Protein AF-A0A132EYJ1-F1 (afdb_monomer_lite)

Secondary structure (DSSP, 8-state):
-----PPPPPPEEEGGGHHHH-HHHHT-TTHHHHHTT-SEEEE-SPPTT-TTTEEEEEETTEEEEEEEEEEEE----SS--TTS-SS--TT--SEETTEEHHHHHHHHT---EEEE---SSHHHHHHHH-PPTT-GGGSHHHHHHHHHHHHTTS-EEEEEEEBTTSS-SHHHHHHHHHHHHHHT-SEEEEEEPPBPPTTS--SHHHHHHHHHBPPHHHHHHHHHH-HHHHTTEEEEEEEE-SSEEEEEEEETTS-EEEEEEEBHHHHHHHHTSSEEEEEEE-TTS-EESSS-TTSSEEE-GGGG--

Sequence (306 aa):
MSRARSLPTIPLVPVADANGVAPLVARSRAFGALAERFAWLALREPPAGDRARWHAHQLGARTIRFAQPLTFTPYAAAQPCSARCRFCSETLVDDTVSGPMLPALAGFGLSWLEWSRHHDRDDVNQSIMRFRPGQPVMRDAAFETAFAAARAHFPVKLVCIVQRGGIETPADVLRYLDRARALGASTVIFREFSVLPDTYRHNATRRYIDRARIAIDALLLACVADPGFSARCEPIALTGGYYFWNARWAHRDGFEVVFETSDYGAMREHELRDAVYKLVFHPNGNLCAGWQPTRDILWSDDDHRD

Organism: NCBI:txid1207504

Radius of gyration: 19.66 Å; chains: 1; bounding box: 54×52×50 Å

InterPro domains:
  IPR058240 Radical SAM superfamily [SSF102114] (100-218)

pLDDT: mean 84.52, std 15.35, range [33.28, 98.81]

Foldseek 3Di:
DDDPDPADDFDKDALVCCVPQFVVLVPFPLNVVVSVAAGIETEQFDDPPRPVQWDWDDQPPDTFTEGPPAAEAEEQDPDCFQLNPSGDPLDLDLDDPVHGVLVVVLVVPDAAEEDEFAALDLVLSCVNRVGPPPRPVSDPVSVLVVLVVNVVRYQYEYEHAAWPSHQAALVRVVVVVVSCVVSVHQEYEHEWDADEDPPPDDDPVVVCSVHITDDLSVRVVRLVPDPVNVVFWHWDHWYHYQFKIKTWTQGPSNHIYIYMYGHPVSVVVVVPDSYARYWYQYPQQFIASDDDRPPRTSDHPVVPVD

Structure (mmCIF, N/CA/C/O backbone):
data_AF-A0A132EYJ1-F1
#
_entry.id   AF-A0A132EYJ1-F1
#
loop_
_atom_site.group_PDB
_atom_site.id
_atom_site.type_symbol
_atom_site.label_atom_id
_atom_site.label_alt_id
_atom_site.label_comp_id
_atom_site.label_asym_id
_atom_site.label_entity_id
_atom_site.label_seq_id
_atom_site.pdbx_PDB_ins_code
_atom_site.Cartn_x
_atom_site.Cartn_y
_atom_site.Cartn_z
_atom_site.occupancy
_atom_site.B_iso_or_equiv
_atom_site.auth_seq_id
_atom_site.auth_comp_id
_atom_site.auth_asym_id
_atom_site.auth_atom_id
_atom_site.pdbx_PDB_model_num
ATOM 1 N N . MET A 1 1 ? -5.592 27.422 19.960 1.00 33.28 1 MET A N 1
ATOM 2 C CA . MET A 1 1 ? -4.192 27.091 19.610 1.00 33.28 1 MET A CA 1
ATOM 3 C C . MET A 1 1 ? -4.049 25.575 19.606 1.00 33.28 1 MET A C 1
ATOM 5 O O . MET A 1 1 ? -3.934 24.978 20.669 1.00 33.28 1 MET A O 1
ATOM 9 N N . SER A 1 2 ? -4.164 24.938 18.437 1.00 38.22 2 SER A N 1
ATOM 10 C CA . SER A 1 2 ? -3.960 23.489 18.317 1.00 38.22 2 SER A CA 1
ATOM 11 C C . SER A 1 2 ? -2.466 23.214 18.462 1.00 38.22 2 SER A C 1
ATOM 13 O O . SER A 1 2 ? -1.674 23.696 17.653 1.00 38.22 2 SER A O 1
ATOM 15 N N . ARG A 1 3 ? -2.050 22.516 19.526 1.00 41.19 3 ARG A N 1
ATOM 16 C CA . ARG A 1 3 ? -0.680 21.996 19.604 1.00 41.19 3 ARG A CA 1
ATOM 17 C C . ARG A 1 3 ? -0.523 21.040 18.427 1.00 41.19 3 ARG A C 1
ATOM 19 O O . ARG A 1 3 ? -1.202 20.016 18.409 1.00 41.19 3 ARG A O 1
ATOM 26 N N . ALA A 1 4 ? 0.345 21.368 17.472 1.00 43.94 4 ALA A N 1
ATOM 27 C CA . ALA A 1 4 ? 0.787 20.413 16.466 1.00 43.94 4 ALA A CA 1
ATOM 28 C C . ALA A 1 4 ? 1.330 19.190 17.217 1.00 43.94 4 ALA A C 1
ATOM 30 O O . ALA A 1 4 ? 2.398 19.248 17.826 1.00 43.94 4 ALA A O 1
ATOM 31 N N . ARG A 1 5 ? 0.535 18.116 17.292 1.00 55.09 5 ARG A N 1
ATOM 32 C CA . ARG A 1 5 ? 0.981 16.861 17.892 1.00 55.09 5 ARG A CA 1
ATOM 33 C C . ARG A 1 5 ? 2.084 16.342 16.979 1.00 55.09 5 ARG A C 1
ATOM 35 O O . ARG A 1 5 ? 1.820 16.047 15.818 1.00 55.09 5 ARG A O 1
ATOM 42 N N . SER A 1 6 ? 3.313 16.285 17.484 1.00 57.28 6 SER A N 1
ATOM 43 C CA . SER A 1 6 ? 4.418 15.665 16.760 1.00 57.28 6 SER A CA 1
ATOM 44 C C . SER A 1 6 ? 4.040 14.217 16.465 1.00 57.28 6 SER A C 1
ATOM 46 O O . SER A 1 6 ? 3.662 13.486 17.385 1.00 57.28 6 SER A O 1
ATOM 48 N N . LEU A 1 7 ? 4.112 13.816 15.197 1.00 60.56 7 LEU A N 1
ATOM 49 C CA . LEU A 1 7 ? 3.886 12.428 14.814 1.00 60.56 7 LEU A CA 1
ATOM 50 C C . LEU A 1 7 ? 4.868 11.530 15.584 1.00 60.56 7 LEU A C 1
ATOM 52 O O . LEU A 1 7 ? 6.035 11.903 15.728 1.00 60.56 7 LEU A O 1
ATOM 56 N N . PRO A 1 8 ? 4.423 10.373 16.097 1.00 66.62 8 PRO A N 1
ATOM 57 C CA . PRO A 1 8 ? 5.316 9.458 16.786 1.00 66.62 8 PRO A CA 1
ATOM 58 C C . PRO A 1 8 ? 6.427 9.001 15.837 1.00 66.62 8 PRO A C 1
ATOM 60 O O . PRO A 1 8 ? 6.158 8.506 14.739 1.00 66.62 8 PRO A O 1
ATOM 63 N N . THR A 1 9 ? 7.678 9.154 16.267 1.00 78.81 9 THR A N 1
ATOM 64 C CA . THR A 1 9 ? 8.839 8.688 15.507 1.00 78.81 9 THR A CA 1
ATOM 65 C C . THR A 1 9 ? 8.842 7.164 15.474 1.00 78.81 9 THR A C 1
ATOM 67 O O . THR A 1 9 ? 8.767 6.511 16.515 1.00 78.81 9 THR A O 1
ATOM 70 N N . ILE A 1 10 ? 8.929 6.587 14.276 1.00 86.50 10 ILE A N 1
ATOM 71 C CA . ILE A 1 10 ? 9.082 5.142 14.100 1.00 86.50 10 ILE A CA 1
ATOM 72 C C . ILE A 1 10 ? 10.553 4.794 14.386 1.00 86.50 10 ILE A C 1
ATOM 74 O O . ILE A 1 10 ? 11.420 5.327 13.691 1.00 86.50 10 ILE A O 1
ATOM 78 N N . PRO A 1 11 ? 10.862 3.934 15.376 1.00 87.81 11 PRO A N 1
ATOM 79 C CA . PRO A 1 11 ? 12.235 3.552 15.680 1.00 87.81 11 PRO A CA 1
ATOM 80 C C . PRO A 1 11 ? 12.905 2.874 14.491 1.00 87.81 11 PRO A C 1
ATOM 82 O O . PRO A 1 11 ? 12.290 2.034 13.829 1.00 87.81 11 PRO A O 1
ATOM 85 N N . LEU A 1 12 ? 14.171 3.222 14.270 1.00 90.75 12 LEU A N 1
ATOM 86 C CA . LEU A 1 12 ? 15.057 2.549 13.331 1.00 90.75 12 LEU A CA 1
ATOM 87 C C . LEU A 1 12 ? 16.029 1.668 14.113 1.00 90.75 12 LEU A C 1
ATOM 89 O O . LEU A 1 12 ? 16.601 2.106 15.109 1.00 90.75 12 LEU A O 1
ATOM 93 N N . VAL A 1 13 ? 16.222 0.445 13.642 1.00 91.94 13 VAL A N 1
ATOM 94 C CA . VAL A 1 13 ? 17.224 -0.495 14.151 1.00 91.94 13 VAL A CA 1
ATOM 95 C C . VAL A 1 13 ? 18.091 -0.989 12.992 1.00 91.94 13 VAL A C 1
ATOM 97 O O . VAL A 1 13 ? 17.629 -0.963 11.845 1.00 91.94 13 VAL A O 1
ATOM 100 N N . PRO A 1 14 ? 19.337 -1.419 13.240 1.00 93.06 14 PRO A N 1
ATOM 101 C CA . PRO A 1 14 ? 20.151 -2.061 12.214 1.00 93.06 14 PRO A CA 1
ATOM 102 C C . PRO A 1 14 ? 19.434 -3.270 11.602 1.00 93.06 14 PRO A C 1
ATOM 104 O O . PRO A 1 14 ? 18.821 -4.064 12.316 1.00 93.06 14 PRO A O 1
ATOM 107 N N . VAL A 1 15 ? 19.534 -3.459 10.282 1.00 91.56 15 VAL A N 1
ATOM 108 C CA . VAL A 1 15 ? 18.920 -4.631 9.618 1.00 91.56 15 VAL A CA 1
ATOM 109 C C . VAL A 1 15 ? 19.506 -5.957 10.123 1.00 91.56 15 VAL A C 1
ATOM 111 O O . VAL A 1 15 ? 18.798 -6.963 10.149 1.00 91.56 15 VAL A O 1
ATOM 114 N N . ALA A 1 16 ? 20.751 -5.958 10.609 1.00 89.31 16 ALA A N 1
ATOM 115 C CA . ALA A 1 16 ? 21.372 -7.120 11.247 1.00 89.31 16 ALA A CA 1
ATOM 116 C C . ALA A 1 16 ? 20.562 -7.662 12.445 1.00 89.31 16 ALA A C 1
ATOM 118 O O . ALA A 1 16 ? 20.575 -8.866 12.702 1.00 89.31 16 ALA A O 1
ATOM 119 N N . ASP A 1 17 ? 19.793 -6.803 13.119 1.00 90.31 17 ASP A N 1
ATOM 120 C CA . ASP A 1 17 ? 19.000 -7.170 14.294 1.00 90.31 17 ASP A CA 1
ATOM 121 C C . ASP A 1 17 ? 17.596 -7.688 13.931 1.00 90.31 17 ASP A C 1
ATOM 123 O O . ASP A 1 17 ? 16.836 -8.098 14.813 1.00 90.31 17 ASP A O 1
ATOM 127 N N . ALA A 1 18 ? 17.232 -7.713 12.639 1.00 88.44 18 ALA A N 1
ATOM 128 C CA . ALA A 1 18 ? 15.874 -8.009 12.170 1.00 88.44 18 ALA A CA 1
ATOM 129 C C . ALA A 1 18 ? 15.311 -9.340 12.694 1.00 88.44 18 ALA A C 1
ATOM 131 O O . ALA A 1 18 ? 14.116 -9.424 12.981 1.00 88.44 18 ALA A O 1
ATOM 132 N N . ASN A 1 19 ? 16.155 -10.359 12.886 1.00 85.50 19 ASN A N 1
ATOM 133 C CA . ASN A 1 19 ? 15.744 -11.664 13.416 1.00 85.50 19 ASN A CA 1
ATOM 134 C C . ASN A 1 19 ? 15.051 -11.567 14.786 1.00 85.50 19 ASN A C 1
ATOM 136 O O . ASN A 1 19 ? 14.106 -12.311 15.043 1.00 85.50 19 ASN A O 1
ATOM 140 N N . GLY A 1 20 ? 15.509 -10.663 15.658 1.00 83.75 20 GLY A N 1
ATOM 141 C CA . GLY A 1 20 ? 14.987 -10.528 17.021 1.00 83.75 20 GLY A CA 1
ATOM 142 C C . GLY A 1 20 ? 13.748 -9.639 17.136 1.00 83.75 20 GLY A C 1
ATOM 143 O O . GLY A 1 20 ? 13.012 -9.744 18.114 1.00 83.75 20 GLY A O 1
ATOM 144 N N . VAL A 1 21 ? 13.510 -8.764 16.154 1.00 84.94 21 VAL A N 1
ATOM 145 C CA . VAL A 1 21 ? 12.542 -7.655 16.280 1.00 84.94 21 VAL A CA 1
ATOM 146 C C . VAL A 1 21 ? 11.525 -7.567 15.142 1.00 84.94 21 VAL A C 1
ATOM 148 O O . VAL A 1 21 ? 10.494 -6.920 15.300 1.00 84.94 21 VAL A O 1
ATOM 151 N N . ALA A 1 22 ? 11.778 -8.217 14.004 1.00 87.06 22 ALA A N 1
ATOM 152 C CA . ALA A 1 22 ? 10.875 -8.261 12.856 1.00 87.06 22 ALA A CA 1
ATOM 153 C C . ALA A 1 22 ? 10.985 -9.613 12.121 1.00 87.06 22 ALA A C 1
ATOM 155 O O . ALA A 1 22 ? 11.481 -9.682 10.991 1.00 87.06 22 ALA A O 1
ATOM 156 N N . PRO A 1 23 ? 10.493 -10.710 12.726 1.00 85.44 23 PRO A N 1
ATOM 157 C CA . PRO A 1 23 ? 10.695 -12.067 12.214 1.00 85.44 23 PRO A CA 1
ATOM 158 C C . PRO A 1 23 ? 10.120 -12.289 10.808 1.00 85.44 23 PRO A C 1
ATOM 160 O O . PRO A 1 23 ? 10.633 -13.119 10.064 1.00 85.44 23 PRO A O 1
ATOM 163 N N . LEU A 1 24 ? 9.082 -11.547 10.408 1.00 89.56 24 LEU A N 1
ATOM 164 C CA . LEU A 1 24 ? 8.540 -11.629 9.047 1.00 89.56 24 LEU A CA 1
ATOM 165 C C . LEU A 1 24 ? 9.514 -11.086 7.993 1.00 89.56 24 LEU A C 1
ATOM 167 O O . LEU A 1 24 ? 9.612 -11.669 6.918 1.00 89.56 24 LEU A O 1
ATOM 171 N N . VAL A 1 25 ? 10.253 -10.016 8.309 1.00 90.56 25 VAL A N 1
ATOM 172 C CA . VAL A 1 25 ? 11.294 -9.460 7.425 1.00 90.56 25 VAL A CA 1
ATOM 173 C C . VAL A 1 25 ? 12.406 -10.491 7.247 1.00 90.56 25 VAL A C 1
ATOM 175 O O . VAL A 1 25 ? 12.788 -10.809 6.128 1.00 90.56 25 VAL A O 1
ATOM 178 N N . ALA A 1 26 ? 12.874 -11.063 8.357 1.00 87.12 26 ALA A N 1
ATOM 179 C CA . ALA A 1 26 ? 13.949 -12.050 8.386 1.00 87.12 26 ALA A CA 1
ATOM 180 C C . ALA A 1 26 ? 13.641 -13.348 7.618 1.00 87.12 26 ALA A C 1
ATOM 182 O O . ALA A 1 26 ? 14.546 -14.005 7.110 1.00 87.12 26 ALA A O 1
ATOM 183 N N . ARG A 1 27 ? 12.362 -13.736 7.533 1.00 89.56 27 ARG A N 1
ATOM 184 C CA . ARG A 1 27 ? 11.913 -14.936 6.804 1.00 89.56 27 ARG A CA 1
ATOM 185 C C . ARG A 1 27 ? 11.745 -14.712 5.299 1.00 89.56 27 ARG A C 1
ATOM 187 O O . ARG A 1 27 ? 11.492 -15.680 4.581 1.00 89.56 27 ARG A O 1
ATOM 194 N N . SER A 1 28 ? 11.853 -13.471 4.819 1.00 89.31 28 SER A N 1
ATOM 195 C CA . SER A 1 28 ? 11.807 -13.165 3.387 1.00 89.31 28 SER A CA 1
ATOM 196 C C . SER A 1 28 ? 12.922 -13.903 2.651 1.00 89.31 28 SER A C 1
ATOM 198 O O . SER A 1 28 ? 14.083 -13.881 3.058 1.00 89.31 28 SER A O 1
ATOM 200 N N . ARG A 1 29 ? 12.598 -14.500 1.500 1.00 89.50 29 ARG A N 1
ATOM 201 C CA . ARG A 1 29 ? 13.618 -15.095 0.622 1.00 89.50 29 ARG A CA 1
ATOM 202 C C . ARG A 1 29 ? 14.525 -14.037 -0.002 1.00 89.50 29 ARG A C 1
ATOM 204 O O . ARG A 1 29 ? 15.628 -14.361 -0.430 1.00 89.50 29 ARG A O 1
ATOM 211 N N . ALA A 1 30 ? 14.071 -12.786 -0.046 1.00 89.62 30 ALA A N 1
ATOM 212 C CA . ALA A 1 30 ? 14.860 -11.651 -0.493 1.00 89.62 30 ALA A CA 1
ATOM 213 C C . ALA A 1 30 ? 15.747 -11.067 0.619 1.00 89.62 30 ALA A C 1
ATOM 215 O O . ALA A 1 30 ? 16.582 -10.218 0.316 1.00 89.62 30 ALA A O 1
ATOM 216 N N . PHE A 1 31 ? 15.614 -11.514 1.878 1.00 90.19 31 PHE A N 1
ATOM 217 C CA . PHE A 1 31 ? 16.250 -10.864 3.027 1.00 90.19 31 PHE A CA 1
ATOM 218 C C . PHE A 1 31 ? 17.756 -10.650 2.853 1.00 90.19 31 PHE A C 1
ATOM 220 O O . PHE A 1 31 ? 18.212 -9.543 3.096 1.00 90.19 31 PHE A O 1
ATOM 227 N N . GLY A 1 32 ? 18.513 -11.646 2.376 1.00 87.50 32 GLY A N 1
ATOM 228 C CA . GLY A 1 32 ? 19.962 -11.499 2.165 1.00 87.50 32 GLY A CA 1
ATOM 229 C C . GLY A 1 32 ? 20.312 -10.328 1.238 1.00 87.50 32 GLY A C 1
ATOM 230 O O . GLY A 1 32 ? 21.046 -9.427 1.629 1.00 87.50 32 GLY A O 1
ATOM 231 N N . ALA A 1 33 ? 19.695 -10.276 0.054 1.00 88.94 33 ALA A N 1
ATOM 232 C CA . ALA A 1 33 ? 19.909 -9.190 -0.907 1.00 88.94 33 ALA A CA 1
ATOM 233 C C . ALA A 1 33 ? 19.397 -7.830 -0.399 1.00 88.94 33 ALA A C 1
ATOM 235 O O . ALA A 1 33 ? 19.924 -6.781 -0.765 1.00 88.94 33 ALA A O 1
ATOM 236 N N . LEU A 1 34 ? 18.352 -7.828 0.433 1.00 88.00 34 LEU A N 1
ATOM 237 C CA . LEU A 1 34 ? 17.842 -6.607 1.052 1.00 88.00 34 LEU A CA 1
ATOM 238 C C . LEU A 1 34 ? 18.772 -6.118 2.168 1.00 88.00 34 LEU A C 1
ATOM 240 O O . LEU A 1 34 ? 19.050 -4.927 2.242 1.00 88.00 34 LEU A O 1
ATOM 244 N N . ALA A 1 35 ? 19.303 -7.010 2.998 1.00 88.25 35 ALA A N 1
ATOM 245 C CA . ALA A 1 35 ? 20.219 -6.663 4.079 1.00 88.25 35 ALA A CA 1
ATOM 246 C C . ALA A 1 35 ? 21.530 -6.047 3.570 1.00 88.25 35 ALA A C 1
ATOM 248 O O . ALA A 1 35 ? 22.103 -5.198 4.243 1.00 88.25 35 ALA A O 1
ATOM 249 N N . GLU A 1 36 ? 21.966 -6.400 2.359 1.00 90.56 36 GLU A N 1
ATOM 250 C CA . GLU A 1 36 ? 23.106 -5.754 1.692 1.00 90.56 36 GLU A CA 1
ATOM 251 C C . GLU A 1 36 ? 22.801 -4.326 1.208 1.00 90.56 36 GLU A C 1
ATOM 253 O O . GLU A 1 36 ? 23.713 -3.521 1.034 1.00 90.56 36 GLU A O 1
ATOM 258 N N . ARG A 1 37 ? 21.525 -3.997 0.971 1.00 89.69 37 ARG A N 1
ATOM 259 C CA . ARG A 1 37 ? 21.099 -2.715 0.381 1.00 89.69 37 ARG A CA 1
ATOM 260 C C . ARG A 1 37 ? 20.520 -1.730 1.384 1.00 89.69 37 ARG A C 1
ATOM 262 O O . ARG A 1 37 ? 20.524 -0.529 1.129 1.00 89.69 37 ARG A O 1
ATOM 269 N N . PHE A 1 38 ? 19.986 -2.222 2.493 1.00 92.88 38 PHE A N 1
ATOM 270 C CA . PHE A 1 38 ? 19.306 -1.418 3.497 1.00 92.88 38 PHE A CA 1
ATOM 271 C C . PHE A 1 38 ? 20.094 -1.420 4.801 1.00 92.88 38 PHE A C 1
ATOM 273 O O . PHE A 1 38 ? 20.318 -2.465 5.400 1.00 92.88 38 PHE A O 1
ATOM 280 N N . ALA A 1 39 ? 20.448 -0.229 5.285 1.00 91.00 39 ALA A N 1
ATOM 281 C CA . ALA A 1 39 ? 21.088 -0.082 6.591 1.00 91.00 39 ALA A CA 1
ATOM 282 C C . ALA A 1 39 ? 20.081 -0.200 7.749 1.00 91.00 39 ALA A C 1
ATOM 284 O O . ALA A 1 39 ? 20.408 -0.713 8.820 1.00 91.00 39 ALA A O 1
ATOM 285 N N . TRP A 1 40 ? 18.847 0.263 7.524 1.00 93.88 40 TRP A N 1
ATOM 286 C CA . TRP A 1 40 ? 17.862 0.475 8.581 1.00 93.88 40 TRP A CA 1
ATOM 287 C C . TRP A 1 40 ? 16.576 -0.320 8.380 1.00 93.88 40 TRP A C 1
ATOM 289 O O . TRP A 1 40 ? 16.028 -0.415 7.277 1.00 93.88 40 TRP A O 1
ATOM 299 N N . LEU A 1 41 ? 16.064 -0.817 9.501 1.00 93.62 41 LEU A N 1
ATOM 300 C CA . LEU A 1 41 ? 14.749 -1.409 9.663 1.00 93.62 41 LEU A CA 1
ATOM 301 C C . LEU A 1 41 ? 13.893 -0.500 10.554 1.00 93.62 41 LEU A C 1
ATOM 303 O O . LEU A 1 41 ? 14.221 -0.257 11.711 1.00 93.62 41 LEU A O 1
ATOM 307 N N . ALA A 1 42 ? 12.768 -0.028 10.030 1.00 92.56 42 ALA A N 1
ATOM 308 C CA . ALA A 1 42 ? 11.774 0.743 10.758 1.00 92.56 42 ALA A CA 1
ATOM 309 C C . ALA A 1 42 ? 10.750 -0.177 11.445 1.00 92.56 42 ALA A C 1
ATOM 311 O O . ALA A 1 42 ? 10.090 -0.984 10.788 1.00 92.56 42 ALA A O 1
ATOM 312 N N . LEU A 1 43 ? 10.565 -0.038 12.759 1.00 91.19 43 LEU A N 1
ATOM 313 C CA . LEU A 1 43 ? 9.639 -0.865 13.544 1.00 91.19 43 LEU A CA 1
ATOM 314 C C . LEU A 1 43 ? 8.266 -0.198 13.661 1.00 91.19 43 LEU A C 1
ATOM 316 O O . LEU A 1 43 ? 7.997 0.579 14.585 1.00 91.19 43 LEU A O 1
ATOM 320 N N . ARG A 1 44 ? 7.385 -0.486 12.696 1.00 89.06 44 ARG A N 1
ATOM 321 C CA . ARG A 1 44 ? 6.018 0.054 12.674 1.00 89.06 44 ARG A CA 1
ATOM 322 C C . ARG A 1 44 ? 5.144 -0.524 13.771 1.00 89.06 44 ARG A C 1
ATOM 324 O O . ARG A 1 44 ? 4.342 0.223 14.322 1.00 89.06 44 ARG A O 1
ATOM 331 N N . GLU A 1 45 ? 5.295 -1.804 14.099 1.00 88.19 45 GLU A N 1
ATOM 332 C CA . GLU A 1 45 ? 4.712 -2.313 15.338 1.00 88.19 45 GLU A CA 1
ATOM 333 C C . GLU A 1 45 ? 5.458 -1.698 16.532 1.00 88.19 45 GLU A C 1
ATOM 335 O O . GLU A 1 45 ? 6.691 -1.767 16.582 1.00 88.19 45 GLU A O 1
ATOM 340 N N . PRO A 1 46 ? 4.757 -1.076 17.494 1.00 86.94 46 PRO A N 1
ATOM 341 C CA . PRO A 1 46 ? 5.424 -0.555 18.671 1.00 86.94 46 PRO A CA 1
ATOM 342 C C . PRO A 1 46 ? 5.962 -1.679 19.563 1.00 86.94 46 PRO A C 1
ATOM 344 O O . PRO A 1 46 ? 5.189 -2.569 19.929 1.00 86.94 46 PRO A O 1
ATOM 347 N N . PRO A 1 47 ? 7.239 -1.633 19.998 1.00 84.88 47 PRO A N 1
ATOM 348 C CA . PRO A 1 47 ? 7.738 -2.519 21.041 1.00 84.88 47 PRO A CA 1
ATOM 349 C C . PRO A 1 47 ? 6.813 -2.495 22.258 1.00 84.88 47 PRO A C 1
ATOM 351 O O . PRO A 1 47 ? 6.238 -1.457 22.586 1.00 84.88 47 PRO A O 1
ATOM 354 N N . ALA A 1 48 ? 6.671 -3.621 22.958 1.00 82.94 48 ALA A N 1
ATOM 355 C CA . ALA A 1 48 ? 5.679 -3.766 24.027 1.00 82.94 48 ALA A CA 1
ATOM 356 C C . ALA A 1 48 ? 5.773 -2.686 25.127 1.00 82.94 48 ALA A C 1
ATOM 358 O O . ALA A 1 48 ? 4.746 -2.295 25.681 1.00 82.94 48 ALA A O 1
ATOM 359 N N . GLY A 1 49 ? 6.985 -2.195 25.416 1.00 84.31 49 GLY A N 1
ATOM 360 C CA . GLY A 1 49 ? 7.255 -1.146 26.406 1.00 84.31 49 GLY A CA 1
ATOM 361 C C . GLY A 1 49 ? 7.180 0.299 25.889 1.00 84.31 49 GLY A C 1
ATOM 362 O O . GLY A 1 49 ? 7.412 1.224 26.665 1.00 84.31 49 GLY A O 1
ATOM 363 N N . ASP A 1 50 ? 6.872 0.526 24.610 1.00 88.00 50 ASP A N 1
ATOM 364 C CA . ASP A 1 50 ? 6.859 1.860 23.996 1.00 88.00 50 ASP A CA 1
ATOM 365 C C . ASP A 1 50 ? 5.591 2.650 24.373 1.00 88.00 50 ASP A C 1
ATOM 367 O O . ASP A 1 50 ? 4.598 2.699 23.641 1.00 88.00 50 ASP A O 1
ATOM 371 N N . ARG A 1 51 ? 5.618 3.278 25.554 1.00 87.50 51 ARG A N 1
ATOM 372 C CA . ARG A 1 51 ? 4.484 4.037 26.115 1.00 87.50 51 ARG A CA 1
ATOM 373 C C . ARG A 1 51 ? 4.063 5.243 25.269 1.00 87.50 51 ARG A C 1
ATOM 375 O O . ARG A 1 51 ? 2.965 5.745 25.473 1.00 87.50 51 ARG A O 1
ATOM 382 N N . ALA A 1 52 ? 4.910 5.724 24.358 1.00 88.12 52 ALA A N 1
ATOM 383 C CA . ALA A 1 52 ? 4.579 6.856 23.493 1.00 88.12 52 ALA A CA 1
ATOM 384 C C . ALA A 1 52 ? 3.700 6.442 22.303 1.00 88.12 52 ALA A C 1
ATOM 386 O O . ALA A 1 52 ? 2.965 7.266 21.754 1.00 88.12 52 ALA A O 1
ATOM 387 N N . ARG A 1 53 ? 3.761 5.167 21.902 1.00 90.62 53 ARG A N 1
ATOM 388 C CA . ARG A 1 53 ? 2.996 4.623 20.771 1.00 90.62 53 ARG A CA 1
ATOM 389 C C . ARG A 1 53 ? 1.905 3.642 21.177 1.00 90.62 53 ARG A C 1
ATOM 391 O O . ARG A 1 53 ? 1.038 3.353 20.355 1.00 90.62 53 ARG A O 1
ATOM 398 N N . TRP A 1 54 ? 1.907 3.183 22.425 1.00 91.81 54 TRP A N 1
ATOM 399 C CA . TRP A 1 54 ? 0.793 2.463 23.033 1.00 91.81 54 TRP A CA 1
ATOM 400 C C . TRP A 1 54 ? -0.130 3.408 23.793 1.00 91.81 54 TRP A C 1
ATOM 402 O O . TRP A 1 54 ? 0.225 3.919 24.852 1.00 91.81 54 TRP A O 1
ATOM 412 N N . HIS A 1 55 ? -1.345 3.584 23.279 1.00 91.81 55 HIS A N 1
ATOM 413 C CA . HIS A 1 55 ? -2.361 4.443 23.885 1.00 91.81 55 HIS A CA 1
ATOM 414 C C . HIS A 1 55 ? -3.479 3.580 24.454 1.00 91.81 55 HIS A C 1
ATOM 416 O O . HIS A 1 55 ? -4.130 2.853 23.712 1.00 91.81 55 HIS A O 1
ATOM 422 N N . ALA A 1 56 ? -3.687 3.619 25.767 1.00 91.69 56 ALA A N 1
ATOM 423 C CA . ALA A 1 56 ? -4.786 2.904 26.405 1.00 91.69 56 ALA A CA 1
ATOM 424 C C . ALA A 1 56 ? -6.014 3.815 26.512 1.00 91.69 56 ALA A C 1
ATOM 426 O O . ALA A 1 56 ? -5.903 4.943 26.991 1.00 91.69 56 ALA A O 1
ATOM 427 N N . HIS A 1 57 ? -7.176 3.313 26.107 1.00 90.56 57 HIS A N 1
ATOM 428 C CA . HIS A 1 57 ? -8.459 3.993 26.269 1.00 90.56 57 HIS A CA 1
ATOM 429 C C . HIS A 1 57 ? -9.479 3.052 26.911 1.00 90.56 57 HIS A C 1
ATOM 431 O O . HIS A 1 57 ? -9.463 1.847 26.661 1.00 90.56 57 HIS A O 1
ATOM 437 N N . GLN A 1 58 ? -10.364 3.611 27.739 1.00 88.12 58 GLN A N 1
ATOM 438 C CA . GLN A 1 58 ? -11.543 2.893 28.218 1.00 88.12 58 GLN A CA 1
ATOM 439 C C . GLN A 1 58 ? -12.649 2.996 27.174 1.00 88.12 58 GLN A C 1
ATOM 441 O O . GLN A 1 58 ? -13.008 4.102 26.772 1.00 88.12 58 GLN A O 1
ATOM 446 N N . LEU A 1 59 ? -13.176 1.849 26.757 1.00 84.25 59 LEU A N 1
ATOM 447 C CA . LEU A 1 59 ? -14.353 1.728 25.903 1.00 84.25 59 LEU A CA 1
ATOM 448 C C . LEU A 1 59 ? -15.346 0.804 26.615 1.00 84.25 59 LEU A C 1
ATOM 450 O O . LEU A 1 59 ? -15.108 -0.399 26.758 1.00 84.25 59 LEU A O 1
ATOM 454 N N . GLY A 1 60 ? -16.423 1.389 27.147 1.00 80.19 60 GLY A N 1
ATOM 455 C CA . GLY A 1 60 ? -17.314 0.706 28.086 1.00 80.19 60 GLY A CA 1
ATOM 456 C C . GLY A 1 60 ? -16.547 0.197 29.313 1.00 80.19 60 GLY A C 1
ATOM 457 O O . GLY A 1 60 ? -15.806 0.944 29.948 1.00 80.19 60 GLY A O 1
ATOM 458 N N . ALA A 1 61 ? -16.691 -1.094 29.623 1.00 82.50 61 ALA A N 1
ATOM 459 C CA . ALA A 1 61 ? -15.983 -1.759 30.723 1.00 82.50 61 ALA A CA 1
ATOM 460 C C . ALA A 1 61 ? -14.582 -2.294 30.348 1.00 82.50 61 ALA A C 1
ATOM 462 O O . ALA A 1 61 ? -13.934 -2.945 31.168 1.00 82.50 61 ALA A O 1
ATOM 463 N N . ARG A 1 62 ? -14.116 -2.085 29.107 1.00 83.75 62 ARG A N 1
ATOM 464 C CA . ARG A 1 62 ? -12.866 -2.667 28.593 1.00 83.75 62 ARG A CA 1
ATOM 465 C C . ARG A 1 62 ? -11.784 -1.607 28.444 1.00 83.75 62 ARG A C 1
ATOM 467 O O . ARG A 1 62 ? -11.986 -0.577 27.807 1.00 83.75 62 ARG A O 1
ATOM 474 N N . THR A 1 63 ? -10.588 -1.924 28.933 1.00 88.75 63 THR A N 1
ATOM 475 C CA . THR A 1 63 ? -9.376 -1.160 28.619 1.00 88.75 63 THR A CA 1
ATOM 476 C C . THR A 1 63 ? -8.756 -1.708 27.346 1.00 88.75 63 THR A C 1
ATOM 478 O O . THR A 1 63 ? -8.311 -2.852 27.317 1.00 88.75 63 THR A O 1
ATOM 481 N N . ILE A 1 64 ? -8.711 -0.894 26.296 1.00 89.69 64 ILE A N 1
ATOM 482 C CA . ILE A 1 64 ? -8.204 -1.291 24.982 1.00 89.69 64 ILE A CA 1
ATOM 483 C C . ILE A 1 64 ? -6.933 -0.504 24.670 1.00 89.69 64 ILE A C 1
ATOM 485 O O . ILE A 1 64 ? -6.869 0.708 24.883 1.00 89.69 64 ILE A O 1
ATOM 489 N N . ARG A 1 65 ? -5.906 -1.196 24.166 1.00 91.44 65 ARG A N 1
ATOM 490 C CA . ARG A 1 65 ? -4.644 -0.584 23.732 1.00 91.44 65 ARG A CA 1
ATOM 491 C C . ARG A 1 65 ? -4.635 -0.349 22.228 1.00 91.44 65 ARG A C 1
ATOM 493 O O . ARG A 1 65 ? -4.848 -1.278 21.461 1.00 91.44 65 ARG A O 1
ATOM 500 N N . PHE A 1 66 ? -4.280 0.855 21.809 1.00 91.81 66 PHE A N 1
ATOM 501 C CA . PHE A 1 66 ? -4.146 1.264 20.415 1.00 91.81 66 PHE A CA 1
ATOM 502 C C . PHE A 1 66 ? -2.669 1.456 20.070 1.00 91.81 66 PHE A C 1
ATOM 504 O O . PHE A 1 66 ? -1.948 2.156 20.786 1.00 91.81 66 PHE A O 1
ATOM 511 N N . ALA A 1 67 ? -2.224 0.825 18.984 1.00 90.44 67 ALA A N 1
ATOM 512 C CA . ALA A 1 67 ? -0.873 0.953 18.453 1.00 90.44 67 ALA A CA 1
ATOM 513 C C . ALA A 1 67 ? -0.790 2.127 17.473 1.00 90.44 67 ALA A C 1
ATOM 515 O O . ALA A 1 67 ? -1.571 2.193 16.524 1.00 90.44 67 ALA A O 1
ATOM 516 N N . GLN A 1 68 ? 0.179 3.025 17.654 1.00 88.2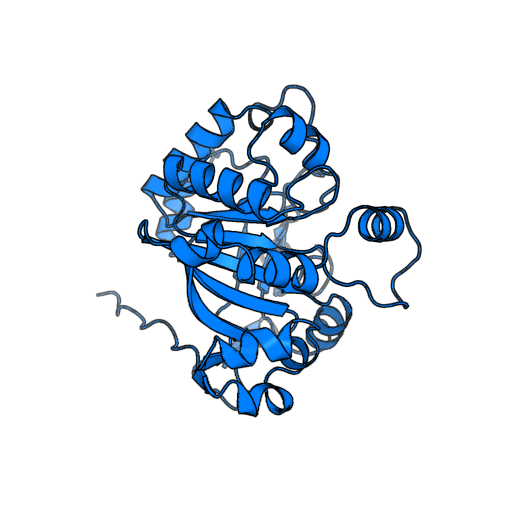5 68 GLN A N 1
ATOM 517 C CA . GLN A 1 68 ? 0.502 4.051 16.663 1.00 88.25 68 GLN A CA 1
ATOM 518 C C . GLN A 1 68 ? 1.728 3.669 15.809 1.00 88.25 68 GLN A C 1
ATOM 520 O O . GLN A 1 68 ? 2.744 3.251 16.365 1.00 88.25 68 GLN A O 1
ATOM 525 N N . PRO A 1 69 ? 1.692 3.874 14.476 1.00 83.06 69 PRO A N 1
ATOM 526 C CA . PRO A 1 69 ? 0.583 4.449 13.714 1.00 83.06 69 PRO A CA 1
ATOM 527 C C . PRO A 1 69 ? -0.614 3.491 13.603 1.00 83.06 69 PRO A C 1
ATOM 529 O O . PRO A 1 69 ? -0.442 2.290 13.410 1.00 83.06 69 PRO A O 1
ATOM 532 N N . LEU A 1 70 ? -1.817 4.058 13.699 1.00 85.19 70 LEU A N 1
ATOM 533 C CA . LEU A 1 70 ? -3.093 3.355 13.586 1.00 85.19 70 LEU A CA 1
ATOM 534 C C . LEU A 1 70 ? -3.669 3.621 12.196 1.00 85.19 70 LEU A C 1
ATOM 536 O O . LEU A 1 70 ? -3.719 4.776 11.769 1.00 85.19 70 LEU A O 1
ATOM 540 N N . THR A 1 71 ? -4.106 2.587 11.483 1.00 85.56 71 THR A N 1
ATOM 541 C CA . THR A 1 71 ? -4.822 2.794 10.219 1.00 85.56 71 THR A CA 1
ATOM 542 C C . THR A 1 71 ? -6.312 2.956 10.477 1.00 85.56 71 THR A C 1
ATOM 544 O O . THR A 1 71 ? -6.878 2.269 11.323 1.00 85.56 71 THR A O 1
ATOM 547 N N . PHE A 1 72 ? -6.955 3.855 9.739 1.00 83.75 72 PHE A N 1
ATOM 548 C CA . PHE A 1 72 ? -8.404 4.003 9.736 1.00 83.75 72 PHE A CA 1
ATOM 549 C C . PHE A 1 72 ? -8.925 3.791 8.321 1.00 83.75 72 PHE A C 1
ATOM 551 O O . PHE A 1 72 ? -8.438 4.403 7.372 1.00 83.75 72 PHE A O 1
ATOM 558 N N . THR A 1 73 ? -9.900 2.904 8.179 1.00 79.44 73 THR A N 1
ATOM 559 C CA . THR A 1 73 ? -10.606 2.653 6.927 1.00 79.44 73 THR A CA 1
ATOM 560 C C . THR A 1 73 ? -12.066 3.063 7.107 1.00 79.44 73 THR A C 1
ATOM 562 O O . THR A 1 73 ? -12.849 2.276 7.648 1.00 79.44 73 THR A O 1
ATOM 565 N N . PRO A 1 74 ? -12.437 4.291 6.698 1.00 64.75 74 PRO A N 1
ATOM 566 C CA . PRO A 1 74 ? -13.829 4.710 6.676 1.00 64.75 74 PRO A CA 1
ATOM 567 C C . PRO A 1 74 ? -14.571 4.027 5.522 1.00 64.75 74 PRO A C 1
ATOM 569 O O . PRO A 1 74 ? -14.035 3.919 4.421 1.00 64.75 74 PRO A O 1
ATOM 572 N N . TYR A 1 75 ? -15.814 3.609 5.769 1.00 59.81 75 TYR A N 1
ATOM 573 C CA . TYR A 1 75 ? -16.753 3.120 4.754 1.00 59.81 75 TYR A CA 1
ATOM 574 C C . TYR A 1 75 ? -16.242 1.947 3.910 1.00 59.81 75 TYR A C 1
ATOM 576 O O . TYR A 1 75 ? -15.967 2.058 2.714 1.00 59.81 75 TYR A O 1
ATOM 584 N N . ALA A 1 76 ? -16.232 0.761 4.512 1.00 49.47 76 ALA A N 1
ATOM 585 C CA . ALA A 1 76 ? -16.153 -0.492 3.770 1.00 49.47 76 ALA A CA 1
ATOM 586 C C . ALA A 1 76 ? -17.478 -0.787 3.020 1.00 49.47 76 ALA A C 1
ATOM 588 O O . ALA A 1 76 ? -18.189 -1.685 3.427 1.00 49.47 76 ALA A O 1
ATOM 589 N N . ALA A 1 77 ? -17.828 -0.005 1.988 1.00 44.78 77 ALA A N 1
ATOM 590 C CA . ALA A 1 77 ? -19.005 -0.098 1.095 1.00 44.78 77 ALA A CA 1
ATOM 591 C C . ALA A 1 77 ? -20.284 -0.797 1.619 1.00 44.78 77 ALA A C 1
ATOM 593 O O . ALA A 1 77 ? -20.333 -2.012 1.793 1.00 44.78 77 ALA A O 1
ATOM 594 N N . ALA A 1 78 ? -21.403 -0.061 1.672 1.00 37.81 78 ALA A N 1
ATOM 595 C CA . ALA A 1 78 ? -22.746 -0.599 1.961 1.00 37.81 78 ALA A CA 1
ATOM 596 C C . ALA A 1 78 ? -23.245 -1.671 0.968 1.00 37.81 78 ALA A C 1
ATOM 598 O O . ALA A 1 78 ? -24.258 -2.328 1.203 1.00 37.81 78 ALA A O 1
ATOM 599 N N . GLN A 1 79 ? -22.535 -1.867 -0.145 1.00 43.62 79 GLN A N 1
ATOM 600 C CA 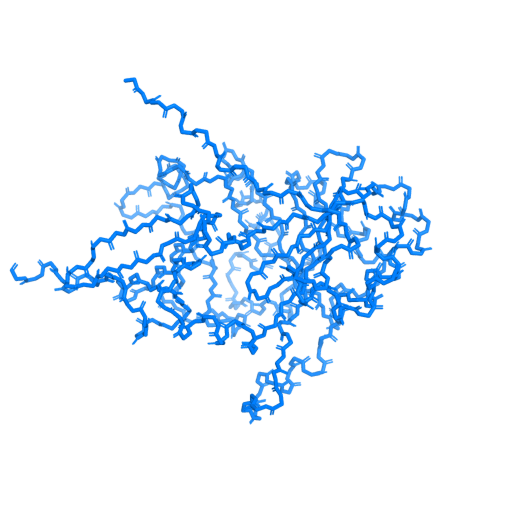. GLN A 1 79 ? -22.810 -2.874 -1.162 1.00 43.62 79 GLN A CA 1
ATOM 601 C C . GLN A 1 79 ? -21.582 -3.778 -1.341 1.00 43.62 79 GLN A C 1
ATOM 603 O O . GLN A 1 79 ? -20.466 -3.265 -1.426 1.00 43.62 79 GLN A O 1
ATOM 608 N N . PRO A 1 80 ? -21.760 -5.107 -1.492 1.00 48.25 80 PRO A N 1
ATOM 609 C CA . PRO A 1 80 ? -20.677 -5.997 -1.881 1.00 48.25 80 PRO A CA 1
ATOM 610 C C . PRO A 1 80 ? -20.022 -5.488 -3.162 1.00 48.25 80 PRO A C 1
ATOM 612 O O . PRO A 1 80 ? -20.672 -5.356 -4.211 1.00 48.25 80 PRO A O 1
ATOM 615 N N . CYS A 1 81 ? -18.738 -5.182 -3.041 1.00 49.38 81 CYS A N 1
ATOM 616 C CA . CYS A 1 81 ? -17.928 -4.707 -4.136 1.00 49.38 81 CYS A CA 1
ATOM 617 C C . CYS A 1 81 ? -17.839 -5.765 -5.236 1.00 49.38 81 CYS A C 1
ATOM 619 O O . CYS A 1 81 ? -17.845 -6.984 -5.022 1.00 49.38 81 CYS A O 1
ATOM 621 N N . SER A 1 82 ? -17.778 -5.257 -6.452 1.00 46.50 82 SER A N 1
ATOM 622 C CA . SER A 1 82 ? -17.833 -6.052 -7.670 1.00 46.50 82 SER A CA 1
ATOM 623 C C . SER A 1 82 ? -16.516 -6.732 -8.041 1.00 46.50 82 SER A C 1
ATOM 625 O O . SER A 1 82 ? -16.543 -7.826 -8.614 1.00 46.50 82 SER A O 1
ATOM 627 N N . ALA A 1 83 ? -15.399 -6.240 -7.493 1.00 45.38 83 ALA A N 1
ATOM 628 C CA . ALA A 1 83 ? -14.116 -6.945 -7.408 1.00 45.38 83 ALA A CA 1
ATOM 629 C C . ALA A 1 83 ? -14.173 -8.283 -6.663 1.00 45.38 83 ALA A C 1
ATOM 631 O O . ALA A 1 83 ? -13.172 -8.995 -6.589 1.00 45.38 83 ALA A O 1
ATOM 632 N N . ARG A 1 84 ? -15.322 -8.641 -6.066 1.00 46.94 84 ARG A N 1
ATOM 633 C CA . ARG A 1 84 ? -15.451 -9.682 -5.034 1.00 46.94 84 ARG A CA 1
ATOM 634 C C . ARG A 1 84 ? -14.587 -9.395 -3.804 1.00 46.94 84 ARG A C 1
ATOM 636 O O . ARG A 1 84 ? -14.438 -10.271 -2.948 1.00 46.94 84 ARG A O 1
ATOM 643 N N . CYS A 1 85 ? -14.054 -8.179 -3.682 1.00 40.09 85 CYS A N 1
ATOM 644 C CA . CYS A 1 85 ? -13.520 -7.699 -2.427 1.00 40.09 85 CYS A CA 1
ATOM 645 C C . CYS A 1 85 ? -14.707 -7.568 -1.474 1.00 40.09 85 CYS A C 1
ATOM 647 O O . CYS A 1 85 ? -15.711 -6.931 -1.781 1.00 40.09 85 CYS A O 1
ATOM 649 N N . ARG A 1 86 ? -14.607 -8.181 -0.295 1.00 34.91 86 ARG A N 1
ATOM 650 C CA . ARG A 1 86 ? -15.587 -7.947 0.774 1.00 34.91 86 ARG A CA 1
ATOM 651 C C . ARG A 1 86 ? -15.540 -6.502 1.302 1.00 34.91 86 ARG A C 1
ATOM 653 O O . ARG A 1 86 ? -16.406 -6.142 2.083 1.00 34.91 86 ARG A O 1
ATOM 660 N N . PHE A 1 87 ? -14.564 -5.702 0.857 1.00 43.78 87 PHE A N 1
ATOM 661 C CA . PHE A 1 87 ? -14.265 -4.346 1.313 1.00 43.78 87 PHE A CA 1
ATOM 662 C C . PHE A 1 87 ? -13.732 -3.535 0.121 1.00 43.78 87 PHE A C 1
ATOM 664 O O . PHE A 1 87 ? -12.736 -3.940 -0.478 1.00 43.78 87 PHE A O 1
ATOM 671 N N . CYS A 1 88 ? -14.379 -2.434 -0.267 1.00 47.06 88 CYS A N 1
ATOM 672 C CA . CYS A 1 88 ? -13.860 -1.540 -1.308 1.00 47.06 88 CYS A CA 1
ATOM 673 C C . CYS A 1 88 ? -14.385 -0.111 -1.140 1.00 47.06 88 CYS A C 1
ATOM 675 O O . CYS A 1 88 ? -15.507 0.079 -0.687 1.00 47.06 88 CYS A O 1
ATOM 677 N N . SER A 1 89 ? -13.593 0.870 -1.570 1.00 45.88 89 SER A N 1
ATOM 678 C CA . SER A 1 89 ? -13.910 2.303 -1.627 1.00 45.88 89 SER A CA 1
ATOM 679 C C . SER A 1 89 ? -14.652 2.719 -2.912 1.00 45.88 89 SER A C 1
ATOM 681 O O . SER A 1 89 ? -14.706 3.901 -3.240 1.00 45.88 89 SER A O 1
ATOM 683 N N . GLU A 1 90 ? -15.213 1.750 -3.650 1.00 41.44 90 GLU A N 1
ATOM 684 C CA . GLU A 1 90 ? -15.842 1.869 -4.983 1.00 41.44 90 GLU A CA 1
ATOM 685 C C . GLU A 1 90 ? -16.956 2.925 -5.104 1.00 41.44 90 GLU A C 1
ATOM 687 O O . GLU A 1 90 ? -17.357 3.264 -6.214 1.00 41.44 90 GLU A O 1
ATOM 692 N N . THR A 1 91 ? -17.459 3.449 -3.987 1.00 42.94 91 THR A N 1
ATOM 693 C CA . THR A 1 91 ? -18.580 4.395 -3.940 1.00 42.94 91 THR A CA 1
ATOM 694 C C . THR A 1 91 ? -18.260 5.602 -3.068 1.00 42.94 91 THR A C 1
ATOM 696 O O . THR A 1 91 ? -19.091 6.022 -2.262 1.00 42.94 91 THR A O 1
ATOM 699 N N . LEU A 1 92 ? -17.045 6.143 -3.182 1.00 45.09 92 LEU A N 1
ATOM 700 C CA . LEU A 1 92 ? -16.739 7.452 -2.619 1.00 45.09 92 LEU A CA 1
ATOM 701 C C . LEU A 1 92 ? -17.534 8.519 -3.397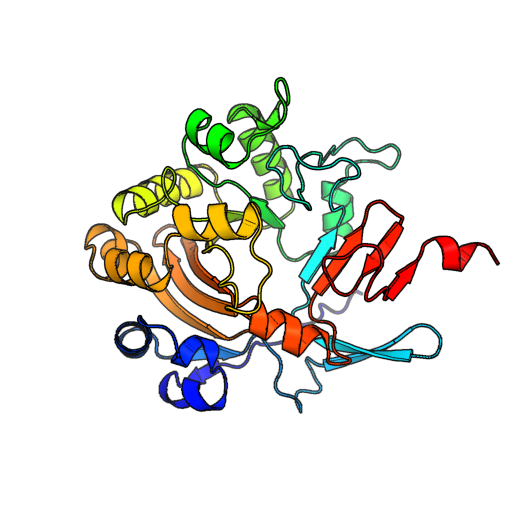 1.00 45.09 92 LEU A C 1
ATOM 703 O O . LEU A 1 92 ? -17.046 9.078 -4.374 1.00 45.09 92 LEU A O 1
ATOM 707 N N . VAL A 1 93 ? -18.794 8.732 -3.017 1.00 48.44 93 VAL A N 1
ATOM 708 C CA . VAL A 1 93 ? -19.616 9.832 -3.529 1.00 48.44 93 VAL A CA 1
ATOM 709 C C . VAL A 1 93 ? -19.255 11.053 -2.697 1.00 48.44 93 VAL A C 1
ATOM 711 O O . VAL A 1 93 ? -19.460 11.041 -1.485 1.00 48.44 93 VAL A O 1
ATOM 714 N N . ASP A 1 94 ? -18.654 12.064 -3.326 1.00 48.91 94 ASP A N 1
ATOM 715 C CA . ASP A 1 94 ? -18.304 13.301 -2.624 1.00 48.91 94 ASP A CA 1
ATOM 716 C C . ASP A 1 94 ? -19.590 14.021 -2.184 1.00 48.91 94 ASP A C 1
ATOM 718 O O . ASP A 1 94 ? -19.697 14.410 -1.031 1.00 48.91 94 ASP A O 1
ATOM 722 N N . ASP A 1 95 ? -20.633 14.035 -3.020 1.00 49.25 95 ASP A N 1
ATOM 723 C CA . ASP A 1 95 ? -21.955 14.570 -2.668 1.00 49.25 95 ASP A CA 1
ATOM 724 C C . ASP A 1 95 ? -22.743 13.622 -1.750 1.00 49.25 95 ASP A C 1
ATOM 726 O O . ASP A 1 95 ? -23.558 12.804 -2.187 1.00 49.25 95 ASP A O 1
ATOM 730 N N . THR A 1 96 ? -22.513 13.731 -0.444 1.00 52.31 96 THR A N 1
ATOM 731 C CA . THR A 1 96 ? -23.379 13.110 0.564 1.00 52.31 96 THR A CA 1
ATOM 732 C C . THR A 1 96 ? -24.480 14.080 1.002 1.00 52.31 96 THR A C 1
ATOM 734 O O . THR A 1 96 ? -24.343 15.296 0.875 1.00 52.31 96 THR A O 1
ATOM 737 N N . VAL A 1 97 ? -25.556 13.559 1.605 1.00 46.06 97 VAL A N 1
ATOM 738 C CA . VAL A 1 97 ? -26.619 14.369 2.249 1.00 46.06 97 VAL A CA 1
ATOM 739 C C . VAL A 1 97 ? -26.044 15.345 3.301 1.00 46.06 97 VAL A C 1
ATOM 741 O O . VAL A 1 97 ? -26.689 16.329 3.652 1.00 46.06 97 VAL A O 1
ATOM 744 N N . SER A 1 98 ? -24.815 15.104 3.773 1.00 49.72 98 SER A N 1
ATOM 745 C CA . SER A 1 98 ? -24.103 15.886 4.788 1.00 49.72 98 SER A CA 1
ATOM 746 C C . SER A 1 98 ? -22.959 16.760 4.236 1.00 49.72 98 SER A C 1
ATOM 748 O O . SER A 1 98 ? -22.234 17.356 5.030 1.00 49.72 98 SER A O 1
ATOM 750 N N . GLY A 1 99 ? -22.797 16.870 2.909 1.00 53.75 99 GLY A N 1
ATOM 751 C CA . GLY A 1 99 ? -21.748 17.669 2.252 1.00 53.75 99 GLY A CA 1
ATOM 752 C C . GLY A 1 99 ? -20.572 16.850 1.684 1.00 53.75 99 GLY A C 1
ATOM 753 O O . GLY A 1 99 ? -20.627 15.616 1.704 1.00 53.75 99 GLY A O 1
ATOM 754 N N . PRO A 1 100 ? -19.519 17.522 1.166 1.00 68.94 100 PRO A N 1
ATOM 755 C CA . PRO A 1 100 ? -18.399 16.883 0.477 1.00 68.94 100 PRO A CA 1
ATOM 756 C C . PRO A 1 100 ? -17.534 16.047 1.434 1.00 68.94 100 PRO A C 1
ATOM 758 O O . PRO A 1 100 ? -17.028 16.551 2.445 1.00 68.94 100 PRO A O 1
ATOM 761 N N . MET A 1 101 ? -17.352 14.760 1.132 1.00 75.81 101 MET A N 1
ATOM 762 C CA . MET A 1 101 ? -16.648 13.824 2.012 1.00 75.81 101 MET A CA 1
ATOM 763 C C . MET A 1 101 ? -15.137 14.082 2.077 1.00 75.81 101 MET A C 1
ATOM 765 O O . MET A 1 101 ? -14.542 13.924 3.145 1.00 75.81 101 MET A O 1
ATOM 769 N N . LEU A 1 102 ? -14.493 14.496 0.981 1.00 81.00 102 LEU A N 1
ATOM 770 C CA . LEU A 1 102 ? -13.043 14.738 0.979 1.00 81.00 102 LEU A CA 1
ATOM 771 C C . LEU A 1 102 ? -12.627 15.877 1.942 1.00 81.00 102 LEU A C 1
ATOM 773 O O . LEU A 1 102 ? -11.741 15.644 2.772 1.00 81.00 102 LEU A O 1
ATOM 777 N N . PRO A 1 103 ? -13.282 17.057 1.943 1.00 81.94 103 PRO A N 1
ATOM 778 C CA . PRO A 1 103 ? -13.071 18.086 2.961 1.00 81.94 103 PRO A CA 1
ATOM 779 C C . PRO A 1 103 ? -13.359 17.618 4.391 1.00 81.94 103 PRO A C 1
ATOM 781 O O . PRO A 1 103 ? -12.614 17.977 5.302 1.00 81.94 103 PRO A O 1
ATOM 784 N N . ALA A 1 104 ? -14.394 16.799 4.607 1.00 80.56 104 ALA A N 1
ATOM 785 C CA . ALA A 1 104 ? -14.716 16.277 5.937 1.00 80.56 104 ALA A CA 1
ATOM 786 C C . ALA A 1 104 ? -13.607 15.353 6.473 1.00 80.56 104 ALA A C 1
ATOM 788 O O . ALA A 1 104 ? -13.157 15.507 7.609 1.00 80.56 104 ALA A O 1
ATOM 789 N N . LEU A 1 105 ? -13.099 14.443 5.634 1.00 80.94 105 LEU A N 1
ATOM 790 C CA . LEU A 1 105 ? -11.955 13.586 5.960 1.00 80.94 105 LEU A CA 1
ATOM 791 C C . LEU A 1 105 ? -10.673 14.404 6.200 1.00 80.94 105 LEU A C 1
ATOM 793 O O . LEU A 1 105 ? -9.837 14.021 7.023 1.00 80.94 105 LEU A O 1
ATOM 797 N N . ALA A 1 106 ? -10.516 15.537 5.508 1.00 82.25 106 ALA A N 1
ATOM 798 C CA . ALA A 1 106 ? -9.367 16.422 5.679 1.00 82.25 106 ALA A CA 1
ATOM 799 C C . ALA A 1 106 ? -9.461 17.168 7.013 1.00 82.25 106 ALA A C 1
ATOM 801 O O . ALA A 1 106 ? -8.492 17.202 7.770 1.00 82.25 106 ALA A O 1
ATOM 802 N N . GLY A 1 107 ? -10.651 17.675 7.349 1.00 83.31 107 GLY A N 1
ATOM 803 C CA . GLY A 1 107 ? -10.953 18.275 8.649 1.00 83.31 107 GLY A CA 1
ATOM 804 C C . GLY A 1 107 ? -10.796 17.297 9.816 1.00 83.31 107 GLY A C 1
ATOM 805 O O . GLY A 1 107 ? -10.375 17.702 10.897 1.00 83.31 107 GLY A O 1
ATOM 806 N N . PHE A 1 108 ? -11.054 16.003 9.592 1.00 82.75 108 PHE A N 1
ATOM 807 C CA . PHE A 1 108 ? -10.791 14.945 10.572 1.00 82.75 108 PHE A CA 1
ATOM 808 C C . PHE A 1 108 ? -9.290 14.753 10.865 1.00 82.75 108 PHE A C 1
ATOM 810 O O . PHE A 1 108 ? -8.926 14.275 11.938 1.00 82.75 108 PHE A O 1
ATOM 817 N N . GLY A 1 109 ? -8.403 15.159 9.949 1.00 83.31 109 GLY A N 1
ATOM 818 C CA . GLY A 1 109 ? -6.953 15.115 10.148 1.00 83.31 109 GLY A CA 1
ATOM 819 C C . GLY A 1 109 ? -6.281 13.819 9.687 1.00 83.31 109 GLY A C 1
ATOM 820 O O . GLY A 1 109 ? -5.260 13.426 10.258 1.00 83.31 109 GLY A O 1
ATOM 821 N N . LEU A 1 110 ? -6.822 13.141 8.664 1.00 83.38 110 LEU A N 1
ATOM 822 C CA . LEU A 1 110 ? -6.128 12.010 8.034 1.00 83.38 110 LEU A CA 1
ATOM 823 C C . LEU A 1 110 ? -4.809 12.456 7.391 1.00 83.38 110 LEU A C 1
ATOM 825 O O . LEU A 1 110 ? -4.732 13.496 6.745 1.00 83.38 110 LEU A O 1
ATOM 829 N N . SER A 1 111 ? -3.764 11.641 7.541 1.00 84.25 111 SER A N 1
ATOM 830 C CA . SER A 1 111 ? -2.420 11.986 7.060 1.00 84.25 111 SER A CA 1
ATOM 831 C C . SER A 1 111 ? -2.192 11.697 5.569 1.00 84.25 111 SER A C 1
ATOM 833 O O . SER A 1 111 ? -1.345 12.335 4.950 1.00 84.25 111 SER A O 1
ATOM 835 N N . TRP A 1 112 ? -2.893 10.715 4.995 1.00 89.88 112 TRP A N 1
ATOM 836 C CA . TRP A 1 112 ? -2.853 10.357 3.569 1.00 89.88 112 TRP A CA 1
ATOM 837 C C . TRP A 1 112 ? -4.048 9.469 3.206 1.00 89.88 112 TRP A C 1
ATOM 839 O O . TRP A 1 112 ? -4.724 8.942 4.092 1.00 89.88 112 TRP A O 1
ATOM 849 N N . LEU A 1 113 ? -4.250 9.240 1.906 1.00 88.94 113 LEU A N 1
ATOM 850 C CA . LEU A 1 113 ? -5.189 8.243 1.384 1.00 88.94 113 LEU A CA 1
ATOM 851 C C . LEU A 1 113 ? -4.449 7.133 0.630 1.00 88.94 113 LEU A C 1
ATOM 853 O O . LEU A 1 113 ? -3.537 7.405 -0.149 1.00 88.94 113 LEU A O 1
ATOM 857 N N . GLU A 1 114 ? -4.841 5.879 0.856 1.00 89.62 114 GLU A N 1
ATOM 858 C CA . GLU A 1 114 ? -4.431 4.732 0.035 1.00 89.62 114 GLU A CA 1
ATOM 859 C C . GLU A 1 114 ? -5.526 4.431 -0.992 1.00 89.62 114 GLU A C 1
ATOM 861 O O . GLU A 1 114 ? -6.674 4.179 -0.630 1.00 89.62 114 GLU A O 1
ATOM 866 N N . TRP A 1 115 ? -5.172 4.463 -2.276 1.00 89.31 115 TRP A N 1
ATOM 867 C CA . TRP A 1 115 ? -6.109 4.393 -3.391 1.00 89.31 115 TRP A CA 1
ATOM 868 C C . TRP A 1 115 ? -5.784 3.212 -4.302 1.00 89.31 115 TRP A C 1
ATOM 870 O O . TRP A 1 115 ? -4.697 3.122 -4.874 1.00 89.31 115 TRP A O 1
ATOM 880 N N . SER A 1 116 ? -6.725 2.278 -4.432 1.00 88.38 116 SER A N 1
ATOM 881 C CA . SER A 1 116 ? -6.480 1.020 -5.140 1.00 88.38 116 SER A CA 1
ATOM 882 C C . SER A 1 116 ? -6.607 1.172 -6.652 1.00 88.38 116 SER A C 1
ATOM 884 O O . SER A 1 116 ? -7.633 1.614 -7.166 1.00 88.38 116 SER A O 1
ATOM 886 N N . ARG A 1 117 ? -5.564 0.745 -7.362 1.00 91.81 117 ARG A N 1
ATOM 887 C CA . ARG A 1 117 ? -5.525 0.571 -8.816 1.00 91.81 117 ARG A CA 1
ATOM 888 C C . ARG A 1 117 ? -4.516 -0.534 -9.097 1.00 91.81 117 ARG A C 1
ATOM 890 O O . ARG A 1 117 ? -3.396 -0.471 -8.614 1.00 91.81 117 ARG A O 1
ATOM 897 N N . HIS A 1 118 ? -4.922 -1.603 -9.767 1.00 93.75 118 HIS A N 1
ATOM 898 C CA . HIS A 1 118 ? -4.123 -2.835 -9.841 1.00 93.75 118 HIS A CA 1
ATOM 899 C C . HIS A 1 118 ? -3.536 -3.098 -11.229 1.00 93.75 118 HIS A C 1
ATOM 901 O O . HIS A 1 118 ? -2.905 -4.129 -11.450 1.00 93.75 118 HIS A O 1
ATOM 907 N N . HIS A 1 119 ? -3.733 -2.164 -12.160 1.00 95.50 119 HIS A N 1
ATOM 908 C CA . HIS A 1 119 ? -3.053 -2.146 -13.446 1.00 95.50 119 HIS A CA 1
ATOM 909 C C . HIS A 1 119 ? -3.082 -0.738 -14.068 1.00 95.50 119 HIS A C 1
ATOM 911 O O . HIS A 1 119 ? -3.995 0.049 -13.792 1.00 95.50 119 HIS A O 1
ATOM 917 N N . ASP A 1 120 ? -2.100 -0.422 -14.914 1.00 94.75 120 ASP A N 1
ATOM 918 C CA . ASP A 1 120 ? -1.998 0.864 -15.615 1.00 94.75 120 ASP A CA 1
ATOM 919 C C . ASP A 1 120 ? -3.028 1.010 -16.752 1.00 94.75 120 ASP A C 1
ATOM 921 O O . ASP A 1 120 ? -3.550 2.100 -16.956 1.00 94.75 120 ASP A O 1
ATOM 925 N N . ARG A 1 121 ? -3.397 -0.093 -17.415 1.00 93.81 121 ARG A N 1
ATOM 926 C CA . ARG A 1 121 ? -4.495 -0.174 -18.406 1.00 93.81 121 ARG A CA 1
ATOM 927 C C . ARG A 1 121 ? -5.876 -0.410 -17.786 1.00 93.81 121 ARG A C 1
ATOM 929 O O . ARG A 1 121 ? -5.994 -1.225 -16.868 1.00 93.81 121 ARG A O 1
ATOM 936 N N . ASP A 1 122 ? -6.904 0.241 -18.331 1.00 90.50 122 ASP A N 1
ATOM 937 C CA . ASP A 1 122 ? -8.296 0.193 -17.859 1.00 90.50 122 ASP A CA 1
ATOM 938 C C . ASP A 1 122 ? -8.931 -1.195 -17.997 1.00 90.50 122 ASP A C 1
ATOM 940 O O . ASP A 1 122 ? -9.483 -1.716 -17.031 1.00 90.50 122 ASP A O 1
ATOM 944 N N . ASP A 1 123 ? -8.790 -1.827 -19.158 1.00 92.25 123 ASP A N 1
ATOM 945 C CA . ASP A 1 123 ? -9.352 -3.135 -19.487 1.00 92.25 123 ASP A CA 1
ATOM 946 C C . ASP A 1 123 ? -8.797 -4.246 -18.585 1.00 92.25 123 ASP A C 1
ATOM 948 O O . ASP A 1 123 ? -9.546 -5.041 -18.006 1.00 92.25 123 ASP A O 1
ATOM 952 N N . VAL A 1 124 ? -7.479 -4.253 -18.392 1.00 94.69 124 VAL A N 1
ATOM 953 C CA . VAL A 1 124 ? -6.803 -5.202 -17.506 1.00 94.69 124 VAL A CA 1
ATOM 954 C C . VAL A 1 124 ? -7.158 -4.915 -16.050 1.00 94.69 124 VAL A C 1
ATOM 956 O O . VAL A 1 124 ? -7.536 -5.840 -15.326 1.00 94.69 124 VAL A O 1
ATOM 959 N N . ASN A 1 125 ? -7.126 -3.646 -15.620 1.00 92.38 125 ASN A N 1
ATOM 960 C CA . ASN A 1 125 ? -7.540 -3.274 -14.269 1.00 92.38 125 ASN A CA 1
ATOM 961 C C . ASN A 1 125 ? -8.988 -3.698 -14.008 1.00 92.38 125 ASN A C 1
ATOM 963 O O . ASN A 1 125 ? -9.281 -4.228 -12.946 1.00 92.38 125 ASN A O 1
ATOM 967 N N . GLN A 1 126 ? -9.881 -3.536 -14.980 1.00 89.31 126 GLN A N 1
ATOM 968 C CA . GLN A 1 126 ? -11.266 -3.968 -14.883 1.00 89.31 126 GLN A CA 1
ATOM 969 C C . GLN A 1 126 ? -11.397 -5.495 -14.826 1.00 89.31 126 GLN A C 1
ATOM 971 O O . GLN A 1 126 ? -12.259 -6.004 -14.119 1.00 89.31 126 GLN A O 1
ATOM 976 N N . SER A 1 127 ? -10.545 -6.262 -15.505 1.00 88.75 127 SER A N 1
ATOM 977 C CA . SER A 1 127 ? -10.552 -7.732 -15.387 1.00 88.75 127 SER A CA 1
ATOM 978 C C . SER A 1 127 ? -10.167 -8.222 -13.975 1.00 88.75 127 SER A C 1
ATOM 980 O O . SER A 1 127 ? -10.649 -9.265 -13.507 1.00 88.75 127 SER A O 1
ATOM 982 N N . ILE A 1 128 ? -9.345 -7.424 -13.286 1.00 89.06 128 ILE A N 1
ATOM 983 C CA . ILE A 1 128 ? -8.838 -7.640 -11.930 1.00 89.06 128 ILE A CA 1
ATOM 984 C C . ILE A 1 128 ? -9.840 -7.146 -10.878 1.00 89.06 128 ILE A C 1
ATOM 986 O O . ILE A 1 128 ? -10.300 -7.923 -10.042 1.00 89.06 128 ILE A O 1
ATOM 990 N N . MET A 1 129 ? -10.177 -5.858 -10.940 1.00 84.62 129 MET A N 1
ATOM 991 C CA . MET A 1 129 ? -11.055 -5.137 -10.019 1.00 84.62 129 MET A CA 1
ATOM 992 C C . MET A 1 129 ? -12.528 -5.410 -10.286 1.00 84.62 129 MET A C 1
ATOM 994 O O . MET A 1 129 ? -13.355 -5.102 -9.449 1.00 84.62 129 MET A O 1
ATOM 998 N N . ARG A 1 130 ? -12.886 -5.964 -11.446 1.00 84.94 130 ARG A N 1
ATOM 999 C CA . ARG A 1 130 ? -14.232 -6.440 -11.804 1.00 84.94 130 ARG A CA 1
ATOM 1000 C C . ARG A 1 130 ? -15.351 -5.490 -11.390 1.00 84.94 130 ARG A C 1
ATOM 1002 O O . ARG A 1 130 ? -16.379 -5.954 -10.906 1.00 84.94 130 ARG A O 1
ATOM 1009 N N . PHE A 1 131 ? -15.170 -4.183 -11.589 1.00 81.19 131 PHE A N 1
ATOM 1010 C CA . PHE A 1 131 ? -16.186 -3.198 -11.235 1.00 81.19 131 PHE A CA 1
ATOM 1011 C C . PHE A 1 131 ? -17.531 -3.530 -11.925 1.00 81.19 131 PHE A C 1
ATOM 1013 O O . PHE A 1 131 ? -17.535 -4.103 -13.020 1.00 81.19 131 PHE A O 1
ATOM 1020 N N . ARG A 1 132 ? -18.689 -3.218 -11.319 1.00 80.38 132 ARG A N 1
ATOM 1021 C CA . ARG A 1 132 ? -19.999 -3.559 -11.910 1.00 80.38 132 ARG A CA 1
ATOM 1022 C C . ARG A 1 132 ? -20.119 -2.880 -13.277 1.00 80.38 132 ARG A C 1
ATOM 1024 O O . ARG A 1 132 ? -19.727 -1.719 -13.386 1.00 80.38 132 ARG A O 1
ATOM 1031 N N . PRO A 1 133 ? -20.702 -3.546 -14.290 1.00 81.75 133 PRO A N 1
ATOM 1032 C CA . PRO A 1 133 ? -20.942 -2.921 -15.584 1.00 81.75 133 PRO A CA 1
ATOM 1033 C C . PRO A 1 133 ? -21.638 -1.560 -15.449 1.00 81.75 133 PRO A C 1
ATOM 1035 O O . PRO A 1 133 ? -22.584 -1.416 -14.675 1.00 81.75 133 PRO A O 1
ATOM 1038 N N . GLY A 1 134 ? -21.153 -0.571 -16.200 1.00 82.44 134 GLY A N 1
ATOM 1039 C CA . GLY A 1 134 ? -21.705 0.785 -16.231 1.00 82.44 134 GLY A CA 1
ATOM 1040 C C . GLY A 1 134 ? -21.235 1.712 -15.106 1.00 82.44 134 GLY A C 1
ATOM 1041 O O . GLY A 1 134 ? -21.570 2.892 -15.139 1.00 82.44 134 GLY A O 1
ATOM 1042 N N . GLN A 1 135 ? -20.448 1.234 -14.137 1.00 81.06 135 GLN A N 1
ATOM 1043 C CA . GLN A 1 135 ? -19.903 2.112 -13.100 1.00 81.06 135 GLN A CA 1
ATOM 1044 C C . GLN A 1 135 ? -18.817 3.029 -13.683 1.00 81.06 135 GLN A C 1
ATOM 1046 O O . GLN A 1 135 ? -17.895 2.519 -14.326 1.00 81.06 135 GLN A O 1
ATOM 1051 N N . PRO A 1 136 ? -18.853 4.354 -13.432 1.00 82.00 136 PRO A N 1
ATOM 1052 C CA . PRO A 1 136 ? -17.851 5.282 -13.957 1.00 82.00 136 PRO A CA 1
ATOM 1053 C C . PRO A 1 136 ? -16.413 4.876 -13.620 1.00 82.00 136 PRO A C 1
ATOM 1055 O O . PRO A 1 136 ? -15.544 4.948 -14.482 1.00 82.00 136 PRO A O 1
ATOM 1058 N N . VAL A 1 137 ? -16.183 4.354 -12.408 1.00 78.00 137 VAL A N 1
ATOM 1059 C CA . VAL A 1 137 ? -14.867 3.908 -11.908 1.00 78.00 137 VAL A CA 1
ATOM 1060 C C . VAL A 1 137 ? -14.212 2.798 -12.750 1.00 78.00 137 VAL A C 1
ATOM 1062 O O . VAL A 1 137 ? -13.003 2.599 -12.664 1.00 78.00 137 VAL A O 1
ATOM 1065 N N . MET A 1 138 ? -14.973 2.116 -13.618 1.00 82.31 138 MET A N 1
ATOM 1066 C CA . MET A 1 138 ? -14.422 1.210 -14.639 1.00 82.31 138 MET A CA 1
ATOM 1067 C C . MET A 1 138 ? -13.465 1.905 -15.606 1.00 82.31 138 MET A C 1
ATOM 1069 O O . MET A 1 138 ? -12.639 1.242 -16.227 1.00 82.31 138 MET A O 1
ATOM 1073 N N . ARG A 1 139 ? -13.630 3.215 -15.800 1.00 86.44 139 ARG A N 1
ATOM 1074 C CA . ARG A 1 139 ? -12.934 4.003 -16.812 1.00 86.44 139 ARG A CA 1
ATOM 1075 C C . ARG A 1 139 ? -11.857 4.864 -16.176 1.00 86.44 139 ARG A C 1
ATOM 1077 O O . ARG A 1 139 ? -12.057 5.462 -15.120 1.00 86.44 139 ARG A O 1
ATOM 1084 N N . ASP A 1 140 ? -10.751 5.007 -16.894 1.00 88.88 140 ASP A N 1
ATOM 1085 C CA . ASP A 1 140 ? -9.608 5.795 -16.434 1.00 88.88 140 ASP A CA 1
ATOM 1086 C C . ASP A 1 140 ? -9.943 7.259 -16.198 1.00 88.88 140 ASP A C 1
ATOM 1088 O O . ASP A 1 140 ? -9.520 7.803 -15.187 1.00 88.88 140 ASP A O 1
ATOM 1092 N N . ALA A 1 141 ? -10.762 7.873 -17.053 1.00 89.31 141 ALA A N 1
ATOM 1093 C CA . ALA A 1 141 ? -11.134 9.275 -16.888 1.00 89.31 141 ALA A CA 1
ATOM 1094 C C . ALA A 1 141 ? -11.790 9.548 -15.520 1.00 89.31 141 ALA A C 1
ATOM 1096 O O . ALA A 1 141 ? -11.401 10.479 -14.822 1.00 89.31 141 ALA A O 1
ATOM 1097 N N . ALA A 1 142 ? -12.735 8.702 -15.094 1.00 86.56 142 ALA A N 1
ATOM 1098 C CA . ALA A 1 142 ? -13.394 8.864 -13.798 1.00 86.56 142 ALA A CA 1
ATOM 1099 C C . ALA A 1 142 ? -12.426 8.624 -12.631 1.00 86.56 142 ALA A C 1
ATOM 1101 O O . ALA A 1 142 ? -12.468 9.342 -11.631 1.00 86.56 142 ALA A O 1
ATOM 1102 N N . PHE A 1 143 ? -11.537 7.634 -12.768 1.00 87.56 143 PHE A N 1
ATOM 1103 C CA . PHE A 1 143 ? -10.477 7.388 -11.796 1.00 87.56 143 PHE A CA 1
ATOM 1104 C C . PHE A 1 143 ? -9.555 8.607 -11.655 1.00 87.56 143 PHE A C 1
ATOM 1106 O O . PHE A 1 143 ? -9.305 9.048 -10.538 1.00 87.56 143 PHE A O 1
ATOM 1113 N N . GLU A 1 144 ? -9.082 9.174 -12.765 1.00 90.69 144 GLU A N 1
ATOM 1114 C CA . GLU A 1 144 ? -8.197 10.341 -12.788 1.00 90.69 144 GLU A CA 1
ATOM 1115 C C . GLU A 1 144 ? -8.850 11.572 -12.163 1.00 90.69 144 GLU A C 1
ATOM 1117 O O . GLU A 1 144 ? -8.220 12.242 -11.345 1.00 90.69 144 GLU A O 1
ATOM 1122 N N . THR A 1 145 ? -10.117 11.843 -12.490 1.00 88.62 145 THR A N 1
ATOM 1123 C CA . THR A 1 145 ? -10.874 12.949 -11.890 1.00 88.62 145 THR A CA 1
ATOM 1124 C C . THR A 1 145 ? -10.984 12.790 -10.374 1.00 88.62 145 THR A C 1
ATOM 1126 O O . THR A 1 145 ? -10.657 13.722 -9.638 1.00 88.62 145 THR A O 1
ATOM 1129 N N . ALA A 1 146 ? -11.380 11.608 -9.889 1.00 86.00 146 ALA A N 1
ATOM 1130 C CA . ALA A 1 146 ? -11.494 11.347 -8.454 1.00 86.00 146 ALA A CA 1
ATOM 1131 C C . ALA A 1 146 ? -10.130 11.411 -7.744 1.00 86.00 146 ALA A C 1
ATOM 1133 O O . ALA A 1 146 ? -10.013 11.963 -6.649 1.00 86.00 146 ALA A O 1
ATOM 1134 N N . PHE A 1 147 ? -9.081 10.892 -8.384 1.00 88.88 147 PHE A N 1
ATOM 1135 C CA . PHE A 1 147 ? -7.719 10.928 -7.863 1.00 88.88 147 PHE A CA 1
ATOM 1136 C C . PHE A 1 147 ? -7.194 12.365 -7.752 1.00 88.88 147 PHE A C 1
ATOM 1138 O O . PHE A 1 147 ? -6.606 12.731 -6.735 1.00 88.88 147 PHE A O 1
ATOM 1145 N N . ALA A 1 148 ? -7.438 13.202 -8.764 1.00 91.00 148 ALA A N 1
ATOM 1146 C CA . ALA A 1 148 ? -7.070 14.615 -8.751 1.00 91.00 148 ALA A CA 1
ATOM 1147 C C . ALA A 1 148 ? -7.816 15.393 -7.655 1.00 91.00 148 ALA A C 1
ATOM 1149 O O . ALA A 1 148 ? -7.188 16.163 -6.928 1.00 91.00 148 ALA A O 1
ATOM 1150 N N . ALA A 1 149 ? -9.119 15.142 -7.482 1.00 88.69 149 ALA A N 1
ATOM 1151 C CA . ALA A 1 149 ? -9.907 15.735 -6.402 1.00 88.69 149 ALA A CA 1
ATOM 1152 C C . ALA A 1 149 ? -9.346 15.355 -5.020 1.00 88.69 149 ALA A C 1
ATOM 1154 O O . ALA A 1 149 ? -9.101 16.223 -4.187 1.00 88.69 149 ALA A O 1
ATOM 1155 N N . ALA A 1 150 ? -9.036 14.075 -4.794 1.00 88.50 150 ALA A N 1
ATOM 1156 C CA . ALA A 1 150 ? -8.431 13.616 -3.543 1.00 88.50 150 ALA A CA 1
ATOM 1157 C C . ALA A 1 150 ? -7.057 14.259 -3.280 1.00 88.50 150 ALA A C 1
ATOM 1159 O O . ALA A 1 150 ? -6.758 14.662 -2.153 1.00 88.50 150 ALA A O 1
ATOM 1160 N N . ARG A 1 151 ? -6.232 14.409 -4.322 1.00 91.88 151 ARG A N 1
ATOM 1161 C CA . ARG A 1 151 ? -4.907 15.039 -4.230 1.00 91.88 151 ARG A CA 1
ATOM 1162 C C . ARG A 1 151 ? -4.938 16.518 -3.865 1.00 91.88 151 ARG A C 1
ATOM 1164 O O . ARG A 1 151 ? -3.951 17.012 -3.327 1.00 91.88 151 ARG A O 1
ATOM 1171 N N . ALA A 1 152 ? -6.044 17.215 -4.118 1.00 91.50 152 ALA A N 1
ATOM 1172 C CA . ALA A 1 152 ? -6.214 18.594 -3.666 1.00 91.50 152 ALA A CA 1
ATOM 1173 C C . ALA A 1 152 ? -6.282 18.708 -2.129 1.00 91.50 152 ALA A C 1
ATOM 1175 O O . ALA A 1 152 ? -6.067 19.790 -1.586 1.00 91.50 152 ALA A O 1
ATOM 1176 N N . HIS A 1 153 ? -6.544 17.597 -1.431 1.00 88.62 153 HIS A N 1
ATOM 1177 C CA . HIS A 1 153 ? -6.715 17.555 0.021 1.00 88.62 153 HIS A CA 1
ATOM 1178 C C . HIS A 1 153 ? -5.658 16.708 0.746 1.00 88.62 153 HIS A C 1
ATOM 1180 O O . HIS A 1 153 ? -5.336 17.004 1.896 1.00 88.62 153 HIS A O 1
ATOM 1186 N N . PHE A 1 154 ? -5.106 15.673 0.100 1.00 91.00 154 PHE A N 1
ATOM 1187 C CA . PHE A 1 154 ? -4.209 14.707 0.742 1.00 91.00 154 PHE A CA 1
ATOM 1188 C C . PHE A 1 154 ? -3.033 14.293 -0.148 1.00 91.00 154 PHE A C 1
ATOM 1190 O O . PHE A 1 154 ? -3.173 14.211 -1.370 1.00 91.00 154 PHE A O 1
ATOM 1197 N N . PRO A 1 155 ? -1.904 13.860 0.443 1.00 93.88 155 PRO A N 1
ATOM 1198 C CA . PRO A 1 155 ? -1.016 12.917 -0.223 1.00 93.88 155 PRO A CA 1
ATOM 1199 C C . PRO A 1 155 ? -1.791 11.635 -0.558 1.00 93.88 155 PRO A C 1
ATOM 1201 O O . PRO A 1 155 ? -2.398 11.018 0.325 1.00 93.88 155 PRO A O 1
ATOM 1204 N N . VAL A 1 156 ? -1.770 11.223 -1.826 1.00 93.12 156 VAL A N 1
ATOM 1205 C CA . VAL A 1 156 ? -2.455 10.007 -2.282 1.00 93.12 156 VAL A CA 1
ATOM 1206 C C . VAL A 1 156 ? -1.433 8.960 -2.708 1.00 93.12 156 VAL A C 1
ATOM 1208 O O . VAL A 1 156 ? -0.581 9.201 -3.567 1.00 93.12 156 VAL A O 1
ATOM 1211 N N . LYS A 1 157 ? -1.544 7.776 -2.105 1.00 95.44 157 LYS A N 1
ATOM 1212 C CA . LYS A 1 157 ? -0.714 6.601 -2.367 1.00 95.44 157 LYS A CA 1
ATOM 1213 C C . LYS A 1 157 ? -1.476 5.629 -3.255 1.00 95.44 157 LYS A C 1
ATOM 1215 O O . LYS A 1 157 ? -2.577 5.222 -2.900 1.00 95.44 157 LYS A O 1
ATOM 1220 N N . LEU A 1 158 ? -0.896 5.218 -4.375 1.00 96.12 158 LEU A N 1
ATOM 1221 C CA . LEU A 1 158 ? -1.461 4.155 -5.202 1.00 96.12 158 LEU A CA 1
ATOM 1222 C C . LEU A 1 158 ? -1.134 2.791 -4.605 1.00 96.12 158 LEU A C 1
ATOM 1224 O O . LEU A 1 158 ? 0.015 2.527 -4.265 1.00 96.12 158 LEU A O 1
ATOM 1228 N N . VAL A 1 159 ? -2.130 1.912 -4.531 1.00 95.38 159 VAL A N 1
ATOM 1229 C CA . VAL A 1 159 ? -1.964 0.522 -4.097 1.00 95.38 159 VAL A CA 1
ATOM 1230 C C . VAL A 1 159 ? -2.283 -0.414 -5.257 1.00 95.38 159 VAL A C 1
ATOM 1232 O O . VAL A 1 159 ? -3.425 -0.495 -5.713 1.00 95.38 159 VAL A O 1
ATOM 1235 N N . CYS A 1 160 ? -1.269 -1.149 -5.702 1.00 96.88 160 CYS A N 1
ATOM 1236 C CA . CYS A 1 160 ? -1.343 -2.143 -6.761 1.00 96.88 160 CYS A CA 1
ATOM 1237 C C . CYS A 1 160 ? -1.109 -3.535 -6.180 1.00 96.88 160 CYS A C 1
ATOM 1239 O O . CYS A 1 160 ? 0.016 -3.866 -5.807 1.00 96.88 160 CYS A O 1
ATOM 1241 N N . ILE A 1 161 ? -2.154 -4.367 -6.121 1.00 95.38 161 ILE A N 1
ATOM 1242 C CA . ILE A 1 161 ? -1.971 -5.776 -5.781 1.00 95.38 161 ILE A CA 1
ATOM 1243 C C . ILE A 1 161 ? -1.388 -6.494 -6.998 1.00 95.38 161 ILE A C 1
ATOM 1245 O O . ILE A 1 161 ? -2.058 -6.622 -8.024 1.00 95.38 161 ILE A O 1
ATOM 1249 N N . VAL A 1 162 ? -0.137 -6.941 -6.887 1.00 97.31 162 VAL A N 1
ATOM 1250 C CA . VAL A 1 162 ? 0.562 -7.640 -7.971 1.00 97.31 162 VAL A CA 1
ATOM 1251 C C . VAL A 1 162 ? 0.053 -9.070 -8.095 1.00 97.31 162 VAL A C 1
ATOM 1253 O O . VAL A 1 162 ? -0.133 -9.786 -7.106 1.00 97.31 162 VAL A O 1
ATOM 1256 N N . GLN A 1 163 ? -0.202 -9.489 -9.329 1.00 96.06 163 GLN A N 1
ATOM 1257 C CA . GLN A 1 163 ? -0.747 -10.805 -9.635 1.00 96.06 163 GLN A CA 1
ATOM 1258 C C . GLN A 1 163 ? -0.571 -11.139 -11.115 1.00 96.06 163 GLN A C 1
ATOM 1260 O O . GLN A 1 163 ? -0.393 -10.249 -11.945 1.00 96.06 163 GLN A O 1
ATOM 1265 N N . ARG A 1 164 ? -0.699 -12.426 -11.441 1.00 95.81 164 ARG A N 1
ATOM 1266 C CA . ARG A 1 164 ? -0.710 -12.933 -12.812 1.00 95.81 164 ARG A CA 1
ATOM 1267 C C . ARG A 1 164 ? -1.840 -12.312 -13.628 1.00 95.81 164 ARG A C 1
ATOM 1269 O O . ARG A 1 164 ? -2.976 -12.240 -13.159 1.00 95.81 164 ARG A O 1
ATOM 1276 N N . GLY A 1 165 ? -1.532 -11.929 -14.861 1.00 94.25 165 GLY A N 1
ATOM 1277 C CA . GLY A 1 165 ? -2.402 -11.149 -15.737 1.00 94.25 165 GLY A CA 1
ATOM 1278 C C . GLY A 1 165 ? -2.468 -9.662 -15.377 1.00 94.25 165 GLY A C 1
ATOM 1279 O O . GLY A 1 165 ? -3.331 -8.966 -15.902 1.00 94.25 165 GLY A O 1
ATOM 1280 N N . GLY A 1 166 ? -1.608 -9.189 -14.471 1.00 96.50 166 GLY A N 1
ATOM 1281 C CA . GLY A 1 166 ? -1.497 -7.794 -14.054 1.00 96.50 166 GLY A CA 1
ATOM 1282 C C . GLY A 1 166 ? -0.048 -7.309 -14.126 1.00 96.50 166 GLY A C 1
ATOM 1283 O O . GLY A 1 166 ? 0.619 -7.477 -15.140 1.00 96.50 166 GLY A O 1
ATOM 1284 N N . ILE A 1 167 ? 0.441 -6.698 -13.045 1.00 98.19 167 ILE A N 1
ATOM 1285 C CA . ILE A 1 167 ? 1.856 -6.325 -12.910 1.00 98.19 167 ILE A CA 1
ATOM 1286 C C . ILE A 1 167 ? 2.643 -7.551 -12.428 1.00 98.19 167 ILE A C 1
ATOM 1288 O O . ILE A 1 167 ? 2.412 -8.026 -11.313 1.00 98.19 167 ILE A O 1
ATOM 1292 N N . GLU A 1 168 ? 3.566 -8.053 -13.255 1.00 97.69 168 GLU A N 1
ATOM 1293 C CA . GLU A 1 168 ? 4.304 -9.303 -12.991 1.00 97.69 168 GLU A CA 1
ATOM 1294 C C . GLU A 1 168 ? 5.826 -9.164 -13.074 1.00 97.69 168 GLU A C 1
ATOM 1296 O O . GLU A 1 168 ? 6.544 -9.961 -12.472 1.00 97.69 168 GLU A O 1
ATOM 1301 N N . THR A 1 169 ? 6.323 -8.183 -13.828 1.00 98.38 169 THR A N 1
ATOM 1302 C CA . THR A 1 169 ? 7.747 -8.055 -14.166 1.00 98.38 169 THR A CA 1
ATOM 1303 C C . THR A 1 169 ? 8.307 -6.671 -13.812 1.00 98.38 169 THR A C 1
ATOM 1305 O O . THR A 1 169 ? 7.534 -5.725 -13.629 1.00 98.38 169 THR A O 1
ATOM 1308 N N . PRO A 1 170 ? 9.644 -6.494 -13.771 1.00 98.56 170 PRO A N 1
ATOM 1309 C CA . PRO A 1 170 ? 10.255 -5.171 -13.621 1.00 98.56 170 PRO A CA 1
ATOM 1310 C C . PRO A 1 170 ? 9.800 -4.167 -14.687 1.00 98.56 170 PRO A C 1
ATOM 1312 O O . PRO A 1 170 ? 9.562 -3.002 -14.376 1.00 98.56 170 PRO A O 1
ATOM 1315 N N . ALA A 1 171 ? 9.595 -4.617 -15.929 1.00 98.38 171 ALA A N 1
ATOM 1316 C CA . ALA A 1 171 ? 9.084 -3.766 -17.000 1.00 98.38 171 ALA A CA 1
ATOM 1317 C C . ALA A 1 171 ? 7.656 -3.265 -16.712 1.00 98.38 171 ALA A C 1
ATOM 1319 O O . ALA A 1 171 ? 7.357 -2.092 -16.941 1.00 98.38 171 ALA A O 1
ATOM 1320 N N . ASP A 1 172 ? 6.787 -4.121 -16.162 1.00 98.62 172 ASP A N 1
ATOM 1321 C CA . ASP A 1 172 ? 5.438 -3.716 -15.747 1.00 98.62 172 ASP A CA 1
ATOM 1322 C C . ASP A 1 172 ? 5.479 -2.738 -14.574 1.00 98.62 172 ASP A C 1
ATOM 1324 O O . ASP A 1 172 ? 4.749 -1.748 -14.573 1.00 98.62 172 ASP A O 1
ATOM 1328 N N . VAL A 1 173 ? 6.362 -2.980 -13.599 1.00 98.81 173 VAL A N 1
ATOM 1329 C CA . VAL A 1 173 ? 6.599 -2.058 -12.482 1.00 98.81 173 VAL A CA 1
ATOM 1330 C C . VAL A 1 173 ? 6.994 -0.684 -13.013 1.00 98.81 173 VAL A C 1
ATOM 1332 O O . VAL A 1 173 ? 6.350 0.300 -12.664 1.00 98.81 173 VAL A O 1
ATOM 1335 N N . LEU A 1 174 ? 7.998 -0.599 -13.889 1.00 98.69 174 LEU A N 1
ATOM 1336 C CA . LEU A 1 174 ? 8.457 0.669 -14.460 1.00 98.69 174 LEU A CA 1
ATOM 1337 C C . LEU A 1 174 ? 7.345 1.393 -15.231 1.00 98.69 174 LEU A C 1
ATOM 1339 O O . LEU A 1 174 ? 7.148 2.590 -15.025 1.00 98.69 174 LEU A O 1
ATOM 1343 N N . ARG A 1 175 ? 6.562 0.667 -16.041 1.00 98.44 175 ARG A N 1
ATOM 1344 C CA . ARG A 1 175 ? 5.396 1.226 -16.748 1.00 98.44 175 ARG A CA 1
ATOM 1345 C C . ARG A 1 175 ? 4.359 1.788 -15.772 1.00 98.44 175 ARG A C 1
ATOM 1347 O O . ARG A 1 175 ? 3.840 2.886 -15.974 1.00 98.44 175 ARG A O 1
ATOM 1354 N N . TYR A 1 176 ? 4.086 1.067 -14.687 1.00 98.69 176 TYR A N 1
ATOM 1355 C CA . TYR A 1 176 ? 3.165 1.515 -13.648 1.00 98.69 176 TYR A CA 1
ATOM 1356 C C . TYR A 1 176 ? 3.698 2.748 -12.899 1.00 98.69 176 TYR A C 1
ATOM 1358 O O . TYR A 1 176 ? 2.935 3.667 -12.599 1.00 98.69 176 TYR A O 1
ATOM 1366 N N . LEU A 1 177 ? 5.006 2.812 -12.629 1.00 98.69 177 LEU A N 1
ATOM 1367 C CA . LEU A 1 177 ? 5.654 3.974 -12.013 1.00 98.69 177 LEU A CA 1
ATOM 1368 C C . LEU A 1 177 ? 5.567 5.218 -12.907 1.00 98.69 177 LEU A C 1
ATOM 1370 O O . LEU A 1 177 ? 5.254 6.301 -12.411 1.00 98.69 177 LEU A O 1
ATOM 1374 N N . ASP A 1 178 ? 5.749 5.068 -14.221 1.00 98.38 178 ASP A N 1
ATOM 1375 C CA . ASP A 1 178 ? 5.597 6.171 -15.177 1.00 98.38 178 ASP A CA 1
ATOM 1376 C C . ASP A 1 178 ? 4.156 6.717 -15.186 1.00 98.38 178 ASP A C 1
ATOM 1378 O O . ASP A 1 178 ? 3.945 7.937 -15.201 1.00 98.38 178 ASP A O 1
ATOM 1382 N N . ARG A 1 179 ? 3.154 5.831 -15.084 1.00 96.88 179 ARG A N 1
ATOM 1383 C CA . ARG A 1 179 ? 1.740 6.209 -14.919 1.00 96.88 179 ARG A CA 1
ATOM 1384 C C . ARG A 1 179 ? 1.489 6.915 -13.586 1.00 96.88 179 ARG A C 1
ATOM 1386 O O . ARG A 1 179 ? 0.830 7.952 -13.561 1.00 96.88 179 ARG A O 1
ATOM 1393 N N . ALA A 1 180 ? 2.024 6.391 -12.487 1.00 97.31 180 ALA A N 1
ATOM 1394 C CA . ALA A 1 180 ? 1.874 6.979 -11.158 1.00 97.31 180 ALA A CA 1
ATOM 1395 C C . ALA A 1 180 ? 2.479 8.387 -11.068 1.00 97.31 180 ALA A C 1
ATOM 1397 O O . ALA A 1 180 ? 1.868 9.284 -10.482 1.00 97.31 180 ALA A O 1
ATOM 1398 N N . ARG A 1 181 ? 3.635 8.596 -11.708 1.00 97.69 181 ARG A N 1
ATOM 1399 C CA . ARG A 1 181 ? 4.267 9.910 -11.858 1.00 97.69 181 ARG A CA 1
ATOM 1400 C C . ARG A 1 181 ? 3.354 10.880 -12.604 1.00 97.69 181 ARG A C 1
ATOM 1402 O O . ARG A 1 181 ? 3.163 11.999 -12.142 1.00 97.69 181 ARG A O 1
ATOM 1409 N N . ALA A 1 182 ? 2.757 10.457 -13.721 1.00 97.06 182 ALA A N 1
ATOM 1410 C CA . ALA A 1 182 ? 1.821 11.290 -14.482 1.00 97.06 182 ALA A CA 1
ATOM 1411 C C . ALA A 1 182 ? 0.570 11.672 -13.667 1.00 97.06 182 ALA A C 1
ATOM 1413 O O . ALA A 1 182 ? 0.083 12.794 -13.773 1.00 97.06 182 ALA A O 1
ATOM 1414 N N . LEU A 1 183 ? 0.087 10.768 -12.809 1.00 95.81 183 LEU A N 1
ATOM 1415 C CA . LEU A 1 183 ? -1.024 11.025 -11.886 1.00 95.81 183 LEU A CA 1
ATOM 1416 C C . LEU A 1 183 ? -0.629 11.898 -10.683 1.00 95.81 183 LEU A C 1
ATOM 1418 O O . LEU A 1 183 ? -1.508 12.422 -9.999 1.00 95.81 183 LEU A O 1
ATOM 1422 N N . GLY A 1 184 ? 0.671 12.036 -10.404 1.00 97.25 184 GLY A N 1
ATOM 1423 C CA . GLY A 1 184 ? 1.230 12.747 -9.254 1.00 97.25 184 GLY A CA 1
ATOM 1424 C C . GLY A 1 184 ? 1.020 12.037 -7.912 1.00 97.25 184 GLY A C 1
ATOM 1425 O O . GLY A 1 184 ? 0.815 12.697 -6.891 1.00 97.25 184 GLY A O 1
ATOM 1426 N N . ALA A 1 185 ? 1.033 10.702 -7.901 1.00 97.56 185 ALA A N 1
ATOM 1427 C CA . ALA A 1 185 ? 0.969 9.928 -6.663 1.00 97.56 185 ALA A CA 1
ATOM 1428 C C . ALA A 1 185 ? 2.179 10.225 -5.757 1.00 97.56 185 ALA A C 1
ATOM 1430 O O . ALA A 1 185 ? 3.305 10.331 -6.235 1.00 97.56 185 ALA A O 1
ATOM 1431 N N . SER A 1 186 ? 1.968 10.304 -4.439 1.00 97.75 186 SER A N 1
ATOM 1432 C CA . SER A 1 186 ? 3.063 10.498 -3.472 1.00 97.75 186 SER A CA 1
ATOM 1433 C C . SER A 1 186 ? 3.806 9.196 -3.156 1.00 97.75 186 SER A C 1
ATOM 1435 O O . SER A 1 186 ? 4.934 9.198 -2.663 1.00 97.75 186 SER A O 1
ATOM 1437 N N . THR A 1 187 ? 3.149 8.059 -3.378 1.00 98.50 187 THR A N 1
ATOM 1438 C CA . THR A 1 187 ? 3.703 6.726 -3.139 1.00 98.50 187 THR A CA 1
ATOM 1439 C C . THR A 1 187 ? 3.034 5.719 -4.064 1.00 98.50 187 THR A C 1
ATOM 1441 O O . THR A 1 187 ? 1.837 5.829 -4.326 1.00 98.50 187 THR A O 1
ATOM 1444 N N . VAL A 1 188 ? 3.775 4.707 -4.500 1.00 98.62 188 VAL A N 1
ATOM 1445 C CA . VAL A 1 188 ? 3.247 3.506 -5.148 1.00 98.62 188 VAL A CA 1
ATOM 1446 C C . VAL A 1 188 ? 3.585 2.300 -4.288 1.00 98.62 188 VAL A C 1
ATOM 1448 O O . VAL A 1 188 ? 4.749 2.067 -3.981 1.00 98.62 188 VAL A O 1
ATOM 1451 N N . ILE A 1 189 ? 2.572 1.532 -3.904 1.00 98.44 189 ILE A N 1
ATOM 1452 C CA . ILE A 1 189 ? 2.703 0.311 -3.114 1.00 98.44 189 ILE A CA 1
ATOM 1453 C C . ILE A 1 189 ? 2.353 -0.875 -4.009 1.00 98.44 189 ILE A C 1
ATOM 1455 O O . ILE A 1 189 ? 1.187 -1.083 -4.342 1.00 98.44 189 ILE A O 1
ATOM 1459 N N . PHE A 1 190 ? 3.358 -1.665 -4.372 1.00 98.62 190 PHE A N 1
ATOM 1460 C CA . PHE A 1 190 ? 3.186 -2.987 -4.957 1.00 98.62 190 PHE A CA 1
ATOM 1461 C C . PHE A 1 190 ? 3.008 -3.994 -3.825 1.00 98.62 190 PHE A C 1
ATOM 1463 O O . PHE A 1 190 ? 3.938 -4.278 -3.070 1.00 98.62 190 PHE A O 1
ATOM 1470 N N . ARG A 1 191 ? 1.786 -4.499 -3.682 1.00 97.38 191 ARG A N 1
ATOM 1471 C CA . ARG A 1 191 ? 1.381 -5.376 -2.586 1.00 97.38 191 ARG A CA 1
ATOM 1472 C C . ARG A 1 191 ? 1.141 -6.785 -3.104 1.00 97.38 191 ARG A C 1
ATOM 1474 O O . ARG A 1 191 ? 0.428 -6.989 -4.078 1.00 97.38 191 ARG A O 1
ATOM 1481 N N . GLU A 1 192 ? 1.696 -7.773 -2.436 1.00 95.38 192 GLU A N 1
ATOM 1482 C CA . GLU A 1 192 ? 1.365 -9.173 -2.683 1.00 95.38 192 GLU A CA 1
ATOM 1483 C C . GLU A 1 192 ? 0.045 -9.549 -1.982 1.00 95.38 192 GLU A C 1
ATOM 1485 O O . GLU A 1 192 ? -0.288 -9.019 -0.918 1.00 95.38 192 GLU A O 1
ATOM 1490 N N . PHE A 1 193 ? -0.712 -10.497 -2.549 1.00 91.88 193 PHE A N 1
ATOM 1491 C CA . PHE A 1 193 ? -1.794 -11.150 -1.804 1.00 91.88 193 PHE A CA 1
ATOM 1492 C C . PHE A 1 193 ? -1.270 -11.753 -0.501 1.00 91.88 193 PHE A C 1
ATOM 1494 O O . PHE A 1 193 ? -0.338 -12.549 -0.542 1.00 91.88 193 PHE A O 1
ATOM 1501 N N . SER A 1 194 ? -1.916 -11.462 0.631 1.00 88.94 194 SER A N 1
ATOM 1502 C CA . SER A 1 194 ? -1.489 -12.004 1.922 1.00 88.94 194 SER A CA 1
ATOM 1503 C C . SER A 1 194 ? -1.226 -13.507 1.854 1.00 88.94 194 SER A C 1
ATOM 1505 O O . SER A 1 194 ? -2.067 -14.275 1.371 1.00 88.94 194 SER A O 1
ATOM 1507 N N . VAL A 1 195 ? -0.066 -13.915 2.363 1.00 90.00 195 VAL A N 1
ATOM 1508 C CA . VAL A 1 195 ? 0.311 -15.318 2.487 1.00 90.00 195 VAL A CA 1
ATOM 1509 C C . VAL A 1 195 ? -0.714 -15.996 3.384 1.00 90.00 195 VAL A C 1
ATOM 1511 O O . VAL A 1 195 ? -0.969 -15.562 4.510 1.00 90.00 195 VAL A O 1
ATOM 1514 N N . LEU A 1 196 ? -1.354 -17.034 2.851 1.00 88.44 196 LEU A N 1
ATOM 1515 C CA . LEU A 1 196 ? -2.354 -17.803 3.575 1.00 88.44 196 LEU A CA 1
ATOM 1516 C C . LEU A 1 196 ? -1.678 -18.999 4.251 1.00 88.44 196 LEU A C 1
ATOM 1518 O O . LEU A 1 196 ? -0.966 -19.732 3.564 1.00 88.44 196 LEU A O 1
ATOM 1522 N N . PRO A 1 197 ? -1.924 -19.242 5.552 1.00 88.44 197 PRO A N 1
ATOM 1523 C CA . PRO A 1 197 ? -1.408 -20.434 6.212 1.00 88.44 197 PRO A CA 1
ATOM 1524 C C . PRO A 1 197 ? -2.059 -21.698 5.635 1.00 88.44 197 PRO A C 1
ATOM 1526 O O . PRO A 1 197 ? -3.163 -21.655 5.082 1.00 88.44 197 PRO A O 1
ATOM 1529 N N . ASP A 1 198 ? -1.418 -22.850 5.819 1.00 89.81 198 ASP A N 1
ATOM 1530 C CA . ASP A 1 198 ? -1.956 -24.141 5.361 1.00 89.81 198 ASP A CA 1
ATOM 1531 C C . ASP A 1 198 ? -3.289 -24.499 6.027 1.00 89.81 198 ASP A C 1
ATOM 1533 O O . ASP A 1 198 ? -4.141 -25.140 5.420 1.00 89.81 198 ASP A O 1
ATOM 1537 N N . THR A 1 199 ? -3.522 -23.990 7.238 1.00 88.25 199 THR A N 1
ATOM 1538 C CA . THR A 1 199 ? -4.791 -24.123 7.967 1.00 88.25 199 THR A CA 1
ATOM 1539 C C . THR A 1 199 ? -5.925 -23.273 7.384 1.00 88.25 199 THR A C 1
ATOM 1541 O O . THR A 1 199 ? -7.078 -23.402 7.803 1.00 88.25 199 THR A O 1
ATOM 1544 N N . TYR A 1 200 ? -5.644 -22.386 6.422 1.00 84.44 200 TYR A N 1
ATOM 1545 C CA . TYR A 1 200 ? -6.675 -21.582 5.781 1.00 84.44 200 TYR A CA 1
ATOM 1546 C C . TYR A 1 200 ? -7.591 -22.461 4.925 1.00 84.44 200 TYR A C 1
ATOM 1548 O O . TYR A 1 200 ? -7.144 -23.161 4.019 1.00 84.44 200 TYR A O 1
ATOM 1556 N N . ARG A 1 201 ? -8.903 -22.350 5.162 1.00 86.94 201 ARG A N 1
ATOM 1557 C CA . ARG A 1 201 ? -9.941 -23.137 4.480 1.00 86.94 201 ARG A CA 1
ATOM 1558 C C . ARG A 1 201 ? -9.752 -23.210 2.955 1.00 86.94 201 ARG A C 1
ATOM 1560 O O . ARG A 1 201 ? -9.614 -22.189 2.275 1.00 86.94 201 ARG A O 1
ATOM 1567 N N . HIS A 1 202 ? -9.870 -24.411 2.396 1.00 89.94 202 HIS A N 1
ATOM 1568 C CA . HIS A 1 202 ? -9.853 -24.615 0.948 1.00 89.94 202 HIS A CA 1
ATOM 1569 C C . HIS A 1 202 ? -11.154 -24.110 0.317 1.00 89.94 202 HIS A C 1
ATOM 1571 O O . HIS A 1 202 ? -12.208 -24.735 0.399 1.00 89.94 202 HIS A O 1
ATOM 1577 N N . ASN A 1 203 ? -11.094 -22.945 -0.321 1.00 84.19 203 ASN A N 1
ATOM 1578 C CA . ASN A 1 203 ? -12.243 -22.307 -0.954 1.00 84.19 203 ASN A CA 1
ATOM 1579 C C . ASN A 1 203 ? -11.840 -21.630 -2.275 1.00 84.19 203 ASN A C 1
ATOM 1581 O O . ASN A 1 203 ? -10.691 -21.703 -2.712 1.00 84.19 203 ASN A O 1
ATOM 1585 N N . ALA A 1 204 ? -12.795 -20.959 -2.924 1.00 81.75 204 ALA A N 1
ATOM 1586 C CA . ALA A 1 204 ? -12.534 -20.237 -4.167 1.00 81.75 204 ALA A CA 1
ATOM 1587 C C . ALA A 1 204 ? -11.471 -19.132 -4.013 1.00 81.75 204 ALA A C 1
ATOM 1589 O O . ALA A 1 204 ? -10.681 -18.933 -4.930 1.00 81.75 204 ALA A O 1
ATOM 1590 N N . THR A 1 205 ? -11.421 -18.453 -2.862 1.00 80.44 205 THR A N 1
ATOM 1591 C CA . THR A 1 205 ? -10.421 -17.416 -2.562 1.00 80.44 205 THR A CA 1
ATOM 1592 C C . THR A 1 205 ? -9.012 -17.997 -2.502 1.00 80.44 205 THR A C 1
ATOM 1594 O O . THR A 1 205 ? -8.134 -17.491 -3.191 1.00 80.44 205 THR A O 1
ATOM 1597 N N . ARG A 1 206 ? -8.806 -19.088 -1.752 1.00 85.56 206 ARG A N 1
ATOM 1598 C CA . ARG A 1 206 ? -7.518 -19.792 -1.668 1.00 85.56 206 ARG A CA 1
ATOM 1599 C C . ARG A 1 206 ? -7.054 -20.238 -3.053 1.00 85.56 206 ARG A C 1
ATOM 1601 O O . ARG A 1 206 ? -5.967 -19.865 -3.464 1.00 85.56 206 ARG A O 1
ATOM 1608 N N . ARG A 1 207 ? -7.920 -20.918 -3.818 1.00 89.12 207 ARG A N 1
ATOM 1609 C CA . ARG A 1 207 ? -7.597 -21.354 -5.192 1.00 89.12 207 ARG A CA 1
ATOM 1610 C C . ARG A 1 207 ? -7.226 -20.195 -6.117 1.00 89.12 207 ARG A C 1
ATOM 1612 O O . ARG A 1 207 ? -6.347 -20.344 -6.958 1.00 89.12 207 ARG A O 1
ATOM 1619 N N . TYR A 1 208 ? -7.919 -19.061 -5.998 1.00 88.44 208 TYR A N 1
ATOM 1620 C CA . TYR A 1 208 ? -7.603 -17.876 -6.788 1.00 88.44 208 TYR A CA 1
ATOM 1621 C C . TYR A 1 208 ? -6.233 -17.310 -6.413 1.00 88.44 208 TYR A C 1
ATOM 1623 O O . TYR A 1 208 ? -5.414 -17.110 -7.303 1.00 88.44 208 TYR A O 1
ATOM 1631 N N . ILE A 1 209 ? -5.974 -17.105 -5.116 1.00 89.06 209 ILE A N 1
ATOM 1632 C CA . ILE A 1 209 ? -4.693 -16.586 -4.622 1.00 89.06 209 ILE A CA 1
ATOM 1633 C C . ILE A 1 209 ? -3.552 -17.520 -5.027 1.00 89.06 209 ILE A C 1
ATOM 1635 O O . ILE A 1 209 ? -2.590 -17.050 -5.619 1.00 89.06 209 ILE A O 1
ATOM 1639 N N . ASP A 1 210 ? -3.681 -18.831 -4.819 1.00 89.94 210 ASP A N 1
ATOM 1640 C CA . ASP A 1 210 ? -2.642 -19.804 -5.184 1.00 89.94 210 ASP A CA 1
ATOM 1641 C C . ASP A 1 210 ? -2.286 -19.740 -6.679 1.00 89.94 210 ASP A C 1
ATOM 1643 O O . ASP A 1 210 ? -1.120 -19.851 -7.053 1.00 89.94 210 ASP A O 1
ATOM 1647 N N . ARG A 1 211 ? -3.283 -19.521 -7.548 1.00 92.75 211 ARG A N 1
ATOM 1648 C CA . ARG A 1 211 ? -3.073 -19.398 -8.996 1.00 92.75 211 ARG A CA 1
ATOM 1649 C C . ARG A 1 211 ? -2.502 -18.037 -9.394 1.00 92.75 211 ARG A C 1
ATOM 1651 O O . ARG A 1 211 ? -1.641 -17.981 -10.266 1.00 92.75 211 ARG A O 1
ATOM 1658 N N . ALA A 1 212 ? -3.032 -16.952 -8.835 1.00 93.69 212 ALA A N 1
ATOM 1659 C CA . ALA A 1 212 ? -2.789 -15.594 -9.313 1.00 93.69 212 ALA A CA 1
ATOM 1660 C C . ALA A 1 212 ? -1.623 -14.892 -8.605 1.00 93.69 212 ALA A C 1
ATOM 1662 O O . ALA A 1 212 ? -1.069 -13.949 -9.154 1.00 93.69 212 ALA A O 1
ATOM 1663 N N . ARG A 1 213 ? -1.234 -15.317 -7.401 1.00 93.12 213 ARG A N 1
ATOM 1664 C CA . ARG A 1 213 ? -0.229 -14.627 -6.584 1.00 93.12 213 ARG A CA 1
ATOM 1665 C C . ARG A 1 213 ? 1.129 -14.539 -7.281 1.00 93.12 213 ARG A C 1
ATOM 1667 O O . ARG A 1 213 ? 1.683 -15.542 -7.730 1.00 93.12 213 ARG A O 1
ATOM 1674 N N . ILE A 1 214 ? 1.679 -13.329 -7.275 1.00 96.19 214 ILE A N 1
ATOM 1675 C CA . ILE A 1 214 ? 3.091 -13.040 -7.520 1.00 96.19 214 ILE A CA 1
ATOM 1676 C C . ILE A 1 214 ? 3.725 -12.747 -6.163 1.00 96.19 214 ILE A C 1
ATOM 1678 O O . ILE A 1 214 ? 3.245 -11.882 -5.436 1.00 96.19 214 ILE A O 1
ATOM 1682 N N . ALA A 1 215 ? 4.767 -13.491 -5.798 1.00 96.25 215 ALA A N 1
ATOM 1683 C CA . ALA A 1 215 ? 5.477 -13.259 -4.543 1.00 96.25 215 ALA A CA 1
ATOM 1684 C C . ALA A 1 215 ? 6.299 -11.964 -4.634 1.00 96.25 215 ALA A C 1
ATOM 1686 O O . ALA A 1 215 ? 7.086 -11.819 -5.576 1.00 96.25 215 ALA A O 1
ATOM 1687 N N . ILE A 1 216 ? 6.170 -11.066 -3.645 1.00 96.69 216 ILE A N 1
ATOM 1688 C CA . ILE A 1 216 ? 6.970 -9.835 -3.595 1.00 96.69 216 ILE A CA 1
ATOM 1689 C C . ILE A 1 216 ? 8.453 -10.169 -3.557 1.00 96.69 216 ILE A C 1
ATOM 1691 O O . ILE A 1 216 ? 9.199 -9.512 -4.264 1.00 96.69 216 ILE A O 1
ATOM 1695 N N . ASP A 1 217 ? 8.879 -11.203 -2.825 1.00 95.25 217 ASP A N 1
ATOM 1696 C CA . ASP A 1 217 ? 10.291 -11.608 -2.781 1.00 95.25 217 ASP A CA 1
ATOM 1697 C C . ASP A 1 217 ? 10.892 -11.759 -4.187 1.00 95.25 217 ASP A C 1
ATOM 1699 O O . ASP A 1 217 ? 11.949 -11.210 -4.482 1.00 95.25 217 ASP A O 1
ATOM 1703 N N . ALA A 1 218 ? 10.196 -12.477 -5.073 1.00 96.06 218 ALA A N 1
ATOM 1704 C CA . ALA A 1 218 ? 10.687 -12.761 -6.417 1.00 96.06 218 ALA A CA 1
ATOM 1705 C C . ALA A 1 218 ? 10.649 -11.521 -7.321 1.00 96.06 218 ALA A C 1
ATOM 1707 O O . ALA A 1 218 ? 11.637 -11.222 -7.990 1.00 96.06 218 ALA A O 1
ATOM 1708 N N . LEU A 1 219 ? 9.530 -10.788 -7.323 1.00 98.00 219 LEU A N 1
ATOM 1709 C CA . LEU A 1 219 ? 9.392 -9.571 -8.127 1.00 98.00 219 LEU A CA 1
ATOM 1710 C C . LEU A 1 219 ? 10.398 -8.504 -7.688 1.00 98.00 219 LEU A C 1
ATOM 1712 O O . LEU A 1 219 ? 11.035 -7.864 -8.519 1.00 98.00 219 LEU A O 1
ATOM 1716 N N . LEU A 1 220 ? 10.566 -8.338 -6.380 1.00 96.75 220 LEU A N 1
ATOM 1717 C CA . LEU A 1 220 ? 11.478 -7.365 -5.818 1.00 96.75 220 LEU A CA 1
ATOM 1718 C C . LEU A 1 220 ? 12.925 -7.680 -6.192 1.00 96.75 220 LEU A C 1
ATOM 1720 O O . LEU A 1 220 ? 13.609 -6.786 -6.675 1.00 96.75 220 LEU A O 1
ATOM 1724 N N . LEU A 1 221 ? 13.376 -8.930 -6.031 1.00 95.94 221 LEU A N 1
ATOM 1725 C CA . LEU A 1 221 ? 14.718 -9.343 -6.458 1.00 95.94 221 LEU A CA 1
ATOM 1726 C C . LEU A 1 221 ? 14.944 -9.095 -7.956 1.00 95.94 221 LEU A C 1
ATOM 1728 O O . LEU A 1 221 ? 16.016 -8.631 -8.340 1.00 95.94 221 LEU A O 1
ATOM 1732 N N . ALA A 1 222 ? 13.929 -9.338 -8.790 1.00 97.50 222 ALA A N 1
ATOM 1733 C CA . ALA A 1 222 ? 14.001 -9.045 -10.218 1.00 97.50 222 ALA A CA 1
ATOM 1734 C C . ALA A 1 222 ? 14.131 -7.536 -10.495 1.00 97.50 222 ALA A C 1
ATOM 1736 O O . ALA A 1 222 ? 14.984 -7.141 -11.281 1.00 97.50 222 ALA A O 1
ATOM 1737 N N . CYS A 1 223 ? 13.351 -6.680 -9.825 1.00 97.75 223 CYS A N 1
ATOM 1738 C CA . CYS A 1 223 ? 13.467 -5.220 -9.955 1.00 97.75 223 CYS A CA 1
ATOM 1739 C C . CYS A 1 223 ? 14.833 -4.717 -9.476 1.00 97.75 223 CYS A C 1
ATOM 1741 O O . CYS A 1 223 ? 15.476 -3.897 -10.113 1.00 97.75 223 CYS A O 1
ATOM 1743 N N . VAL A 1 224 ? 15.306 -5.246 -8.356 1.00 94.62 224 VAL A N 1
ATOM 1744 C CA . VAL A 1 224 ? 16.611 -4.959 -7.750 1.00 94.62 224 VAL A CA 1
ATOM 1745 C C . VAL A 1 224 ? 17.773 -5.304 -8.690 1.00 94.62 224 VAL A C 1
ATOM 1747 O O . VAL A 1 224 ? 18.799 -4.622 -8.642 1.00 94.62 224 VAL A O 1
ATOM 1750 N N . ALA A 1 225 ? 17.627 -6.336 -9.524 1.00 94.94 225 ALA A N 1
ATOM 1751 C CA . ALA A 1 225 ? 18.595 -6.725 -10.550 1.00 94.94 225 ALA A CA 1
ATOM 1752 C C . ALA A 1 225 ? 18.407 -5.984 -11.890 1.00 94.94 225 ALA A C 1
ATOM 1754 O O . ALA A 1 225 ? 19.300 -6.023 -12.736 1.00 94.94 225 ALA A O 1
ATOM 1755 N N . ASP A 1 226 ? 17.273 -5.309 -12.093 1.00 97.62 226 ASP A N 1
ATOM 1756 C CA . ASP A 1 226 ? 16.972 -4.560 -13.309 1.00 97.62 226 ASP A CA 1
ATOM 1757 C C . ASP A 1 226 ? 17.696 -3.192 -13.307 1.00 97.62 226 ASP A C 1
ATOM 1759 O O . ASP A 1 226 ? 17.523 -2.389 -12.375 1.00 97.62 226 ASP A O 1
ATOM 1763 N N . PRO A 1 227 ? 18.506 -2.878 -14.340 1.00 96.75 227 PRO A N 1
ATOM 1764 C CA . PRO A 1 227 ? 19.209 -1.598 -14.419 1.00 96.75 227 PRO A CA 1
ATOM 1765 C C . PRO A 1 227 ? 18.270 -0.390 -14.524 1.00 96.75 227 PRO A C 1
ATOM 1767 O O . PRO A 1 227 ? 18.584 0.681 -14.007 1.00 96.75 227 PRO A O 1
ATOM 1770 N N . GLY A 1 228 ? 17.114 -0.546 -15.173 1.00 97.19 228 GLY A N 1
ATOM 1771 C CA . GLY A 1 228 ? 16.125 0.514 -15.344 1.00 97.19 228 GLY A CA 1
ATOM 1772 C C . GLY A 1 228 ? 15.468 0.916 -14.028 1.00 97.19 228 GLY A C 1
ATOM 1773 O O . GLY A 1 228 ? 15.256 2.107 -13.797 1.00 97.19 228 GLY A O 1
ATOM 1774 N N . PHE A 1 229 ? 15.197 -0.049 -13.150 1.00 97.81 229 PHE A N 1
ATOM 1775 C CA . PHE A 1 229 ? 14.723 0.219 -11.792 1.00 97.81 229 PHE A CA 1
ATOM 1776 C C . PHE A 1 229 ? 15.824 0.828 -10.922 1.00 97.81 229 PHE A C 1
ATOM 1778 O O . PHE A 1 229 ? 15.608 1.870 -10.303 1.00 97.81 229 PHE A O 1
ATOM 1785 N N . SER A 1 230 ? 17.023 0.238 -10.920 1.00 94.31 230 SER A N 1
ATOM 1786 C CA . SER A 1 230 ? 18.134 0.720 -10.082 1.00 94.31 230 SER A CA 1
ATOM 1787 C C . SER A 1 230 ? 18.609 2.130 -10.467 1.00 94.31 230 SER A C 1
ATOM 1789 O O . SER A 1 230 ? 19.069 2.875 -9.611 1.00 94.31 230 SER A O 1
ATOM 1791 N N . ALA A 1 231 ? 18.433 2.543 -11.728 1.00 96.69 231 ALA A N 1
ATOM 1792 C CA . ALA A 1 231 ? 18.700 3.911 -12.185 1.00 96.69 231 ALA A CA 1
ATOM 1793 C C . ALA A 1 231 ? 17.632 4.947 -11.771 1.00 96.69 231 ALA A C 1
ATOM 1795 O O . ALA A 1 231 ? 17.799 6.144 -12.021 1.00 96.69 231 ALA A O 1
ATOM 1796 N N . ARG A 1 232 ? 16.495 4.508 -11.217 1.00 97.56 232 ARG A N 1
ATOM 1797 C CA . ARG A 1 232 ? 15.364 5.373 -10.838 1.00 97.56 232 ARG A CA 1
ATOM 1798 C C . ARG A 1 232 ? 15.045 5.338 -9.348 1.00 97.56 232 ARG A C 1
ATOM 1800 O O . ARG A 1 232 ? 14.380 6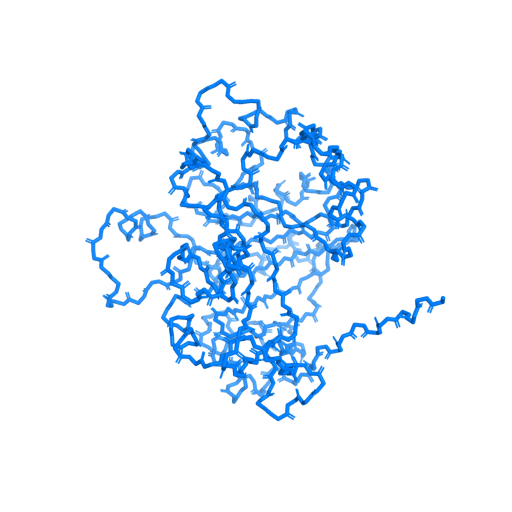.259 -8.883 1.00 97.56 232 ARG A O 1
ATOM 1807 N N . CYS A 1 233 ? 15.478 4.301 -8.635 1.00 97.69 233 CYS A N 1
ATOM 1808 C CA . CYS A 1 233 ? 15.044 4.002 -7.276 1.00 97.69 233 CYS A CA 1
ATOM 1809 C C . CYS A 1 233 ? 16.232 3.805 -6.329 1.00 97.69 233 CYS A C 1
ATOM 1811 O O . CYS A 1 233 ? 17.015 2.871 -6.498 1.00 97.69 233 CYS A O 1
ATOM 1813 N N . GLU A 1 234 ? 16.298 4.607 -5.269 1.00 96.19 234 GLU A N 1
ATOM 1814 C CA . GLU A 1 234 ? 17.310 4.501 -4.212 1.00 96.19 234 GLU A CA 1
ATOM 1815 C C . GLU A 1 234 ? 16.707 3.905 -2.931 1.00 96.19 234 GLU A C 1
ATOM 1817 O O . GLU A 1 234 ? 15.597 4.282 -2.550 1.00 96.19 234 GLU A O 1
ATOM 1822 N N . PRO A 1 235 ? 17.379 2.956 -2.257 1.00 95.44 235 PRO A N 1
ATOM 1823 C CA . PRO A 1 235 ? 16.844 2.324 -1.053 1.00 95.44 235 PRO A CA 1
ATOM 1824 C C . PRO A 1 235 ? 16.722 3.324 0.109 1.00 95.44 235 PRO A C 1
ATOM 1826 O O . PRO A 1 235 ? 17.658 4.057 0.410 1.00 95.44 235 PRO A O 1
ATOM 1829 N N . ILE A 1 236 ? 15.576 3.318 0.799 1.00 94.12 236 ILE A N 1
ATOM 1830 C CA . ILE A 1 236 ? 15.32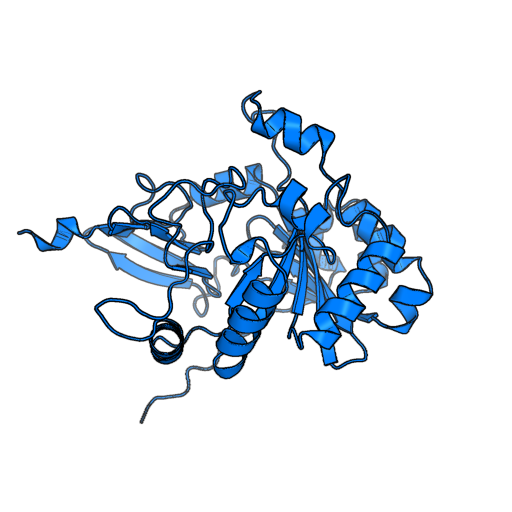6 4.119 2.011 1.00 94.12 236 ILE A CA 1
ATOM 1831 C C . ILE A 1 236 ? 15.496 3.254 3.263 1.00 94.12 236 ILE A C 1
ATOM 1833 O O . ILE A 1 236 ? 16.392 3.471 4.074 1.00 94.12 236 ILE A O 1
ATOM 1837 N N . ALA A 1 237 ? 14.589 2.295 3.459 1.00 94.38 237 ALA A N 1
ATOM 1838 C CA . ALA A 1 237 ? 14.539 1.450 4.647 1.00 94.38 237 ALA A CA 1
ATOM 1839 C C . ALA A 1 237 ? 13.682 0.204 4.400 1.00 94.38 237 ALA A C 1
ATOM 1841 O O . ALA A 1 237 ? 12.745 0.223 3.592 1.00 94.38 237 ALA A O 1
ATOM 1842 N N . LEU A 1 238 ? 13.948 -0.844 5.177 1.00 95.44 238 LEU A N 1
ATOM 1843 C CA . LEU A 1 238 ? 12.971 -1.900 5.430 1.00 95.44 238 LEU A CA 1
ATOM 1844 C C . LEU A 1 238 ? 12.013 -1.447 6.530 1.00 95.44 238 LEU A C 1
ATOM 1846 O O . LEU A 1 238 ? 12.359 -0.621 7.368 1.00 95.44 238 LEU A O 1
ATOM 1850 N N . THR A 1 239 ? 10.805 -1.992 6.555 1.00 93.50 239 THR A N 1
ATOM 1851 C CA . THR A 1 239 ? 9.831 -1.770 7.624 1.00 93.50 239 THR A CA 1
ATOM 1852 C C . THR A 1 239 ? 9.259 -3.101 8.081 1.00 93.50 239 THR A C 1
ATOM 1854 O O . THR A 1 239 ? 8.772 -3.870 7.256 1.00 93.50 239 THR A O 1
ATOM 1857 N N . GLY A 1 240 ? 9.266 -3.344 9.390 1.00 92.50 240 GLY A N 1
ATOM 1858 C CA . GLY A 1 240 ? 8.595 -4.471 10.033 1.00 92.50 240 GLY A CA 1
ATOM 1859 C C . GLY A 1 240 ? 7.326 -4.008 10.742 1.00 92.50 240 GLY A C 1
ATOM 1860 O O . GLY A 1 240 ? 7.368 -3.099 11.574 1.00 92.50 240 GLY A O 1
ATOM 1861 N N . GLY A 1 241 ? 6.191 -4.609 10.401 1.00 90.69 241 GLY A N 1
ATOM 1862 C CA . GLY A 1 241 ? 4.913 -4.424 11.083 1.00 90.69 241 GLY A CA 1
ATOM 1863 C C . GLY A 1 241 ? 4.407 -5.726 11.704 1.00 90.69 241 GLY A C 1
ATOM 1864 O O . GLY A 1 241 ? 5.001 -6.785 11.528 1.00 90.69 241 GLY A O 1
ATOM 1865 N N . TYR A 1 242 ? 3.259 -5.645 12.379 1.00 87.81 242 TYR A N 1
ATOM 1866 C CA . TYR A 1 242 ? 2.701 -6.753 13.168 1.00 87.81 242 TYR A CA 1
ATOM 1867 C C . TYR A 1 242 ? 2.279 -7.985 12.349 1.00 87.81 242 TYR A C 1
ATOM 1869 O O . TYR A 1 242 ? 2.101 -9.071 12.884 1.00 87.81 242 TYR A O 1
ATOM 1877 N N . TYR A 1 243 ? 2.088 -7.826 11.039 1.00 91.12 243 TYR A N 1
ATOM 1878 C CA . TYR A 1 243 ? 1.725 -8.920 10.130 1.00 91.12 243 TYR A CA 1
ATOM 1879 C C . TYR A 1 243 ? 2.272 -8.725 8.715 1.00 91.12 243 TYR A C 1
ATOM 1881 O O . TYR A 1 243 ? 1.869 -9.417 7.787 1.00 91.12 243 TYR A O 1
ATOM 1889 N N . PHE A 1 244 ? 3.143 -7.741 8.515 1.00 93.06 244 PHE A N 1
ATOM 1890 C CA . PHE A 1 244 ? 3.640 -7.374 7.198 1.00 93.06 244 PHE A CA 1
ATOM 1891 C C . PHE A 1 244 ? 5.076 -6.898 7.295 1.00 93.06 244 PHE A C 1
ATOM 1893 O O . PHE A 1 244 ? 5.538 -6.465 8.353 1.00 93.06 244 PHE A O 1
ATOM 1900 N N . TRP A 1 245 ? 5.754 -6.907 6.160 1.00 95.00 245 TRP A N 1
ATOM 1901 C CA . TRP A 1 245 ? 6.935 -6.092 5.977 1.00 95.00 245 TRP A CA 1
ATOM 1902 C C . TRP A 1 245 ? 6.890 -5.408 4.624 1.00 95.00 245 TRP A C 1
ATOM 1904 O O . TRP A 1 245 ? 6.241 -5.880 3.688 1.00 95.00 245 TRP A O 1
ATOM 1914 N N . ASN A 1 246 ? 7.584 -4.282 4.531 1.00 95.31 246 ASN A N 1
ATOM 1915 C CA . ASN A 1 246 ? 7.809 -3.646 3.250 1.00 95.31 246 ASN A CA 1
ATOM 1916 C C . ASN A 1 246 ? 9.227 -3.117 3.112 1.00 95.31 246 ASN A C 1
ATOM 1918 O O . ASN A 1 246 ? 9.901 -2.810 4.092 1.00 95.31 246 ASN A O 1
ATOM 1922 N N . ALA A 1 247 ? 9.671 -3.038 1.870 1.00 96.44 247 ALA A N 1
ATOM 1923 C CA . ALA A 1 247 ? 10.896 -2.370 1.491 1.00 96.44 247 ALA A CA 1
ATOM 1924 C C . ALA A 1 247 ? 10.525 -1.088 0.741 1.00 96.44 247 ALA A C 1
ATOM 1926 O O . ALA A 1 247 ? 9.559 -1.073 -0.028 1.00 96.44 247 ALA A O 1
ATOM 1927 N N . ARG A 1 248 ? 11.241 0.003 1.022 1.00 96.88 248 ARG A N 1
ATOM 1928 C CA . ARG A 1 248 ? 10.903 1.349 0.544 1.00 96.88 248 ARG A CA 1
ATOM 1929 C C . ARG A 1 248 ? 12.056 1.940 -0.247 1.00 96.88 248 ARG A C 1
ATOM 1931 O O . ARG A 1 248 ? 13.192 1.910 0.218 1.00 96.88 248 ARG A O 1
ATOM 1938 N N . TRP A 1 249 ? 11.744 2.543 -1.384 1.00 97.69 249 TRP A N 1
ATOM 1939 C CA . TRP A 1 249 ? 12.673 3.271 -2.236 1.00 97.69 249 TRP A CA 1
ATOM 1940 C C . TRP A 1 249 ? 12.197 4.698 -2.458 1.00 97.69 249 TRP A C 1
ATOM 1942 O O . TRP A 1 249 ? 10.996 4.951 -2.559 1.00 97.69 249 TRP A O 1
ATOM 1952 N N . ALA A 1 250 ? 13.146 5.614 -2.584 1.00 98.00 250 ALA A N 1
ATOM 1953 C CA . ALA A 1 250 ? 12.922 6.935 -3.133 1.00 98.00 250 ALA A CA 1
ATOM 1954 C C . ALA A 1 250 ? 13.019 6.827 -4.654 1.00 98.00 250 ALA A C 1
ATOM 1956 O O . ALA A 1 250 ? 14.022 6.349 -5.179 1.00 98.00 250 ALA A O 1
ATOM 1957 N N . HIS A 1 251 ? 11.982 7.253 -5.366 1.00 98.44 251 HIS A N 1
ATOM 1958 C CA . HIS A 1 251 ? 12.053 7.433 -6.808 1.00 98.44 251 HIS A CA 1
ATOM 1959 C C . HIS A 1 251 ? 12.702 8.784 -7.117 1.00 98.44 251 HIS A C 1
ATOM 1961 O O . HIS A 1 251 ? 12.390 9.782 -6.465 1.00 98.44 251 HIS A O 1
ATOM 1967 N N . ARG A 1 252 ? 13.526 8.857 -8.165 1.00 97.31 252 ARG A N 1
ATOM 1968 C CA . ARG A 1 252 ? 14.212 10.090 -8.599 1.00 97.31 252 ARG A CA 1
ATOM 1969 C C . ARG A 1 252 ? 13.279 11.277 -8.874 1.00 97.31 252 ARG A C 1
ATOM 1971 O O . ARG A 1 252 ? 13.702 12.422 -8.799 1.00 97.31 252 ARG A O 1
ATOM 1978 N N . ASP A 1 253 ? 12.012 10.995 -9.178 1.00 97.06 253 ASP A N 1
ATOM 1979 C CA . ASP A 1 253 ? 10.976 12.008 -9.433 1.00 97.06 253 ASP A CA 1
ATOM 1980 C C . ASP A 1 253 ? 10.242 12.460 -8.151 1.00 97.06 253 ASP A C 1
ATOM 1982 O O . ASP A 1 253 ? 9.194 13.096 -8.227 1.00 97.06 253 ASP A O 1
ATOM 1986 N N . GLY A 1 254 ? 10.764 12.123 -6.967 1.00 96.44 254 GLY A N 1
ATOM 1987 C CA . GLY A 1 254 ? 10.317 12.684 -5.688 1.00 96.44 254 GLY A CA 1
ATOM 1988 C C . GLY A 1 254 ? 9.130 11.982 -5.019 1.00 96.44 254 GLY A C 1
ATOM 1989 O O . GLY A 1 254 ? 8.506 12.568 -4.137 1.00 96.44 254 GLY A O 1
ATOM 1990 N N . PHE A 1 255 ? 8.809 10.744 -5.404 1.00 98.00 255 PHE A N 1
ATOM 1991 C CA . PHE A 1 255 ? 7.778 9.923 -4.753 1.00 98.00 255 PHE A CA 1
ATOM 1992 C C . PHE A 1 255 ? 8.353 8.592 -4.250 1.00 98.00 255 PHE A C 1
ATOM 1994 O O . PHE A 1 255 ? 9.446 8.194 -4.641 1.00 98.00 255 PHE A O 1
ATOM 2001 N N . GLU A 1 256 ? 7.637 7.889 -3.370 1.00 98.44 256 GLU A N 1
ATOM 2002 C CA . GLU A 1 256 ? 8.113 6.610 -2.819 1.00 98.44 256 GLU A CA 1
ATOM 2003 C C . GLU A 1 256 ? 7.619 5.394 -3.612 1.00 98.44 256 GLU A C 1
ATOM 2005 O O . GLU A 1 256 ? 6.464 5.338 -4.036 1.00 98.44 256 GLU A O 1
ATOM 2010 N N . VAL A 1 257 ? 8.462 4.371 -3.735 1.00 98.62 257 VAL A N 1
ATOM 2011 C CA . VAL 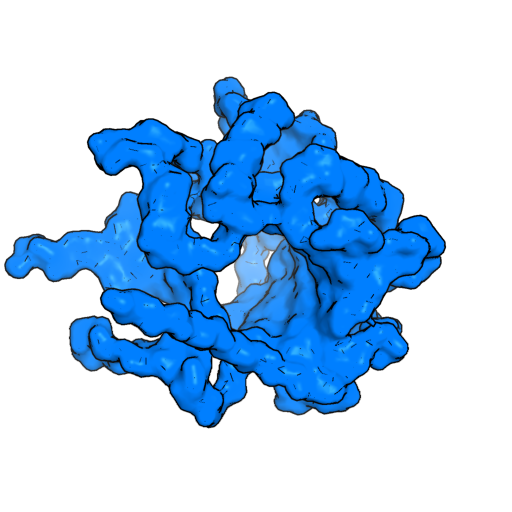A 1 257 ? 8.084 3.044 -4.237 1.00 98.62 257 VAL A CA 1
ATOM 2012 C C . VAL A 1 257 ? 8.204 2.044 -3.102 1.00 98.62 257 VAL A C 1
ATOM 2014 O O . VAL A 1 257 ? 9.218 1.995 -2.413 1.00 98.62 257 VAL A O 1
ATOM 2017 N N . VAL A 1 258 ? 7.169 1.244 -2.891 1.00 98.38 258 VAL A N 1
ATOM 2018 C CA . VAL A 1 258 ? 7.085 0.303 -1.778 1.00 98.38 258 VAL A CA 1
ATOM 2019 C C . VAL A 1 258 ? 6.732 -1.072 -2.313 1.00 98.38 258 VAL A C 1
ATOM 2021 O O . VAL A 1 258 ? 5.766 -1.216 -3.055 1.00 98.38 258 VAL A O 1
ATOM 2024 N N . PHE A 1 259 ? 7.489 -2.083 -1.903 1.00 98.25 259 PHE A N 1
ATOM 2025 C CA . PHE A 1 259 ? 7.148 -3.485 -2.121 1.00 98.25 259 PHE A CA 1
ATOM 2026 C C . PHE A 1 259 ? 6.749 -4.092 -0.786 1.00 98.25 259 PHE A C 1
ATOM 2028 O O . PHE A 1 259 ? 7.511 -4.001 0.174 1.00 98.25 259 PHE A O 1
ATOM 2035 N N . GLU A 1 260 ? 5.555 -4.671 -0.711 1.00 96.69 260 GLU A N 1
ATOM 2036 C CA . GLU A 1 260 ? 4.951 -5.097 0.548 1.00 96.69 260 GLU A CA 1
ATOM 2037 C C . GLU A 1 260 ? 4.369 -6.502 0.468 1.00 96.69 260 GLU A C 1
ATOM 2039 O O . GLU A 1 260 ? 3.585 -6.822 -0.427 1.00 96.69 260 GLU A O 1
ATOM 2044 N N . THR A 1 261 ? 4.676 -7.308 1.478 1.00 94.19 261 THR A N 1
ATOM 2045 C CA . THR A 1 261 ? 4.016 -8.592 1.707 1.00 94.19 261 THR A CA 1
ATOM 2046 C C . THR A 1 261 ? 3.415 -8.639 3.102 1.00 94.19 261 THR A C 1
ATOM 2048 O O . THR A 1 261 ? 3.838 -7.925 4.013 1.00 94.19 261 THR A O 1
ATOM 2051 N N . SER A 1 262 ? 2.404 -9.482 3.268 1.00 92.25 262 SER A N 1
ATOM 2052 C CA . SER A 1 262 ? 1.700 -9.667 4.533 1.00 92.25 262 SER A CA 1
ATOM 2053 C C . SER A 1 262 ? 1.407 -11.138 4.780 1.00 92.25 262 SER A C 1
ATOM 2055 O O . SER A 1 262 ? 1.241 -11.912 3.842 1.00 92.25 262 SER A O 1
ATOM 2057 N N . ASP A 1 263 ? 1.315 -11.511 6.049 1.00 91.56 263 ASP A N 1
ATOM 2058 C CA . ASP A 1 263 ? 1.046 -12.864 6.507 1.00 91.56 263 ASP A CA 1
ATOM 2059 C C . ASP A 1 263 ? -0.297 -12.894 7.244 1.00 91.56 263 ASP A C 1
ATOM 2061 O O . ASP A 1 263 ? -0.506 -12.224 8.261 1.00 91.56 263 ASP A O 1
ATOM 2065 N N . TYR A 1 264 ? -1.245 -13.658 6.701 1.00 87.81 264 TYR A N 1
ATOM 2066 C CA . TYR A 1 264 ? -2.581 -13.768 7.277 1.00 87.81 264 TYR A CA 1
ATOM 2067 C C . TYR A 1 264 ? -2.573 -14.534 8.608 1.00 87.81 264 TYR A C 1
ATOM 2069 O O . TYR A 1 264 ? -3.377 -14.227 9.485 1.00 87.81 264 TYR A O 1
ATOM 2077 N N . GLY A 1 265 ? -1.683 -15.515 8.778 1.00 86.56 265 GLY A N 1
ATOM 2078 C CA . GLY A 1 265 ? -1.522 -16.249 10.033 1.00 86.56 265 GLY A CA 1
ATOM 2079 C C . GLY A 1 265 ? -1.043 -15.327 11.151 1.00 86.56 265 GLY A C 1
ATOM 2080 O O . GLY A 1 265 ? -1.719 -15.215 12.172 1.00 86.56 265 GLY A O 1
ATOM 2081 N N . ALA A 1 266 ? 0.032 -14.574 10.901 1.00 88.62 266 ALA A N 1
ATOM 2082 C CA . ALA A 1 266 ? 0.555 -13.579 11.839 1.00 88.62 266 ALA A CA 1
ATOM 2083 C C . ALA A 1 266 ? -0.504 -12.523 12.194 1.00 88.62 266 ALA A C 1
ATOM 2085 O O . ALA A 1 266 ? -0.701 -12.198 13.364 1.00 88.62 266 ALA A O 1
ATOM 2086 N N . MET A 1 267 ? -1.267 -12.044 11.203 1.00 86.50 267 MET A N 1
ATOM 2087 C CA . MET A 1 267 ? -2.377 -11.120 11.451 1.00 86.50 267 MET A CA 1
ATOM 2088 C C . MET A 1 267 ? -3.398 -11.713 12.429 1.00 86.50 267 MET A C 1
ATOM 2090 O O . MET A 1 267 ? -3.816 -11.031 13.362 1.00 86.50 267 MET A O 1
ATOM 2094 N N . ARG A 1 268 ? -3.791 -12.979 12.237 1.00 81.94 268 ARG A N 1
ATOM 2095 C CA . ARG A 1 268 ? -4.765 -13.658 13.103 1.00 81.94 268 ARG A CA 1
ATOM 2096 C C . ARG A 1 268 ? -4.228 -13.899 14.509 1.00 81.94 268 ARG A C 1
ATOM 2098 O O . ARG A 1 268 ? -4.992 -13.750 15.454 1.00 81.94 268 ARG A O 1
ATOM 2105 N N . GLU A 1 269 ? -2.951 -14.236 14.656 1.00 84.06 269 GLU A N 1
ATOM 2106 C CA . GLU A 1 269 ? -2.300 -14.378 15.964 1.00 84.06 269 GLU A CA 1
ATOM 2107 C C . GLU A 1 269 ? -2.262 -13.051 16.733 1.00 84.06 269 GLU A C 1
ATOM 2109 O O . GLU A 1 269 ? -2.484 -13.032 17.943 1.00 84.06 269 GLU A O 1
ATOM 2114 N N . HIS A 1 270 ? -2.022 -11.932 16.040 1.00 81.06 270 HIS A N 1
ATOM 2115 C CA . HIS A 1 270 ? -2.052 -10.603 16.654 1.00 81.06 270 HIS A CA 1
ATOM 2116 C C . HIS A 1 270 ? -3.473 -10.129 16.980 1.00 81.06 270 HIS A C 1
ATOM 2118 O O . HIS A 1 270 ? -3.661 -9.521 18.029 1.00 81.06 270 HIS A O 1
ATOM 2124 N N . GLU A 1 271 ? -4.471 -10.433 16.141 1.00 76.81 271 GLU A N 1
ATOM 2125 C CA . GLU A 1 271 ? -5.888 -10.110 16.398 1.00 76.81 271 GLU A CA 1
ATOM 2126 C C . GLU A 1 271 ? -6.454 -10.827 17.642 1.00 76.81 271 GLU A C 1
ATOM 2128 O O . GLU A 1 271 ? -7.472 -10.403 18.173 1.00 76.81 271 GLU A O 1
ATOM 2133 N N . LEU A 1 272 ? -5.802 -11.886 18.138 1.00 75.75 272 LEU A N 1
ATOM 2134 C CA . LEU A 1 272 ? -6.163 -12.545 19.403 1.00 75.75 272 LEU A CA 1
ATOM 2135 C C . LEU A 1 272 ? -5.625 -11.824 20.653 1.00 75.75 272 LEU A C 1
ATOM 2137 O O . LEU A 1 272 ? -5.906 -12.250 21.771 1.00 75.75 272 LEU A O 1
ATOM 2141 N N . ARG A 1 273 ? -4.829 -10.764 20.487 1.00 75.69 273 ARG A N 1
ATOM 2142 C CA . ARG A 1 273 ? -4.284 -9.959 21.589 1.00 75.69 273 ARG A CA 1
ATOM 2143 C C . ARG A 1 273 ? -5.197 -8.751 21.825 1.00 75.69 273 ARG A C 1
ATOM 2145 O O . ARG A 1 273 ? -5.748 -8.216 20.869 1.00 75.69 273 ARG A O 1
ATOM 2152 N N . ASP A 1 274 ? -5.297 -8.258 23.063 1.00 74.75 274 ASP A N 1
ATOM 2153 C CA . ASP A 1 274 ? -6.041 -7.026 23.416 1.00 74.75 274 ASP A CA 1
ATOM 2154 C C . ASP A 1 274 ? -5.330 -5.739 22.928 1.00 74.75 274 ASP A C 1
ATOM 2156 O O . ASP A 1 274 ? -5.058 -4.802 23.685 1.00 74.75 274 ASP A O 1
ATOM 2160 N N . ALA A 1 275 ? -4.973 -5.700 21.644 1.00 86.94 275 ALA A N 1
ATOM 2161 C CA . ALA A 1 275 ? -4.292 -4.602 20.981 1.00 86.94 275 ALA A CA 1
ATOM 2162 C C . ALA A 1 275 ? -4.929 -4.320 19.615 1.00 86.94 275 ALA A C 1
ATOM 2164 O O . ALA A 1 275 ? -5.141 -5.217 18.802 1.00 86.94 275 ALA A O 1
ATOM 2165 N N . VAL A 1 276 ? -5.191 -3.045 19.348 1.00 89.75 276 VAL A N 1
ATOM 2166 C CA . VAL A 1 276 ? -5.816 -2.551 18.122 1.00 89.75 276 VAL A CA 1
ATOM 2167 C C . VAL A 1 276 ? -4.762 -1.874 17.256 1.00 89.75 276 VAL A C 1
ATOM 2169 O O . VAL A 1 276 ? -4.132 -0.900 17.668 1.00 89.75 276 VAL A O 1
ATOM 2172 N N . TYR A 1 277 ? -4.602 -2.379 16.034 1.00 88.56 277 TYR A N 1
ATOM 2173 C CA . TYR A 1 277 ? -3.649 -1.862 15.040 1.00 88.56 277 TYR A CA 1
ATOM 2174 C C . TYR A 1 277 ? -4.327 -1.207 13.833 1.00 88.56 277 TYR A C 1
ATOM 2176 O O . TYR A 1 277 ? -3.668 -0.562 13.017 1.00 88.56 277 TYR A O 1
ATOM 2184 N N . LYS A 1 278 ? -5.642 -1.388 13.699 1.00 88.19 278 LYS A N 1
ATOM 2185 C CA . LYS A 1 278 ? -6.461 -0.834 12.623 1.00 88.19 278 LYS A CA 1
ATOM 2186 C C . LYS A 1 278 ? -7.876 -0.594 13.120 1.00 88.19 278 LYS A C 1
ATOM 2188 O O . LYS A 1 278 ? -8.362 -1.316 13.985 1.00 88.19 278 LYS A O 1
ATOM 2193 N N . LEU A 1 279 ? -8.519 0.393 12.530 1.00 88.56 279 LEU A N 1
ATOM 2194 C CA . LEU A 1 279 ? -9.911 0.739 12.724 1.00 88.56 279 LEU A CA 1
ATOM 2195 C C . LEU A 1 279 ? -10.625 0.597 11.388 1.00 88.56 279 LEU A C 1
ATOM 2197 O O . LEU A 1 279 ? -10.196 1.179 10.392 1.00 88.56 279 LEU A O 1
ATOM 2201 N N . VAL A 1 280 ? -11.714 -0.158 11.366 1.00 84.88 280 VAL A N 1
ATOM 2202 C CA . VAL A 1 280 ? -12.550 -0.324 10.177 1.00 84.88 280 VAL A CA 1
ATOM 2203 C C . VAL A 1 280 ? -13.958 0.104 10.535 1.00 84.88 280 VAL A C 1
ATOM 2205 O O . VAL A 1 280 ? -14.575 -0.490 11.418 1.00 84.88 280 VAL A O 1
ATOM 2208 N N . PHE A 1 281 ? -14.450 1.141 9.861 1.00 81.75 281 PHE A N 1
ATOM 2209 C CA . PHE A 1 281 ? -15.832 1.575 10.001 1.00 81.75 281 PHE A CA 1
ATOM 2210 C C . PHE A 1 281 ? -16.693 0.893 8.940 1.00 81.75 281 PHE A C 1
ATOM 2212 O O . PHE A 1 281 ? -16.507 1.093 7.732 1.00 81.75 281 PHE A O 1
ATOM 2219 N N . HIS A 1 282 ? -17.593 0.031 9.400 1.00 78.19 282 HIS A N 1
ATOM 2220 C CA . HIS A 1 282 ? -18.416 -0.822 8.557 1.00 78.19 282 HIS A CA 1
ATOM 2221 C C . HIS A 1 282 ? -19.769 -0.169 8.246 1.00 78.19 282 HIS A C 1
ATOM 2223 O O . HIS A 1 282 ? -20.275 0.627 9.034 1.00 78.19 282 HIS A O 1
ATOM 2229 N N . PRO A 1 283 ? -20.414 -0.532 7.123 1.00 72.56 283 PRO A N 1
ATOM 2230 C CA . PRO A 1 283 ? -21.700 0.050 6.729 1.00 72.56 283 PRO A CA 1
ATOM 2231 C C . PRO A 1 283 ? -22.865 -0.251 7.667 1.00 72.56 283 PRO A C 1
ATOM 2233 O O . PRO A 1 283 ? -23.892 0.409 7.582 1.00 72.56 283 PRO A O 1
ATOM 2236 N N . ASN A 1 284 ? -22.733 -1.266 8.523 1.00 76.06 284 ASN A N 1
ATOM 2237 C CA . ASN A 1 284 ? -23.725 -1.579 9.548 1.00 76.06 284 ASN A CA 1
ATOM 2238 C C . ASN A 1 284 ? -23.626 -0.657 10.776 1.00 76.06 284 ASN A C 1
ATOM 2240 O O . ASN A 1 284 ? -24.280 -0.941 11.768 1.00 76.06 284 ASN A O 1
ATOM 2244 N N . GLY A 1 285 ? -22.796 0.392 10.729 1.00 78.25 285 GLY A N 1
ATOM 2245 C CA . GLY A 1 285 ? -22.604 1.335 11.831 1.00 78.25 285 GLY A CA 1
ATOM 2246 C C . GLY A 1 285 ? -21.546 0.903 12.845 1.00 78.25 285 GLY A C 1
ATOM 2247 O O . GLY A 1 285 ? -21.257 1.654 13.767 1.00 78.25 285 GLY A O 1
ATOM 2248 N N . ASN A 1 286 ? -20.914 -0.263 12.677 1.00 84.69 286 ASN A N 1
ATOM 2249 C CA . ASN A 1 286 ? -19.914 -0.736 13.632 1.00 84.69 286 ASN A CA 1
ATOM 2250 C C . ASN A 1 286 ? -18.519 -0.190 13.321 1.00 84.69 286 ASN A C 1
ATOM 2252 O O . ASN A 1 286 ? -18.022 -0.294 12.196 1.00 84.69 286 ASN A O 1
ATOM 2256 N N . LEU A 1 287 ? -17.830 0.288 14.356 1.00 87.31 287 LEU A N 1
ATOM 2257 C CA . LEU A 1 287 ? -16.386 0.489 14.344 1.00 87.31 287 LEU A CA 1
ATOM 2258 C C . LEU A 1 287 ? -15.710 -0.759 14.917 1.00 87.31 287 LEU A C 1
ATOM 2260 O O . LEU A 1 287 ? -15.901 -1.092 16.083 1.00 87.31 287 LEU A O 1
ATOM 2264 N N . CYS A 1 288 ? -14.888 -1.438 14.120 1.00 87.69 288 CYS A N 1
ATOM 2265 C CA . CYS A 1 288 ? -14.230 -2.685 14.512 1.00 87.69 288 CYS A CA 1
ATOM 2266 C C . CYS A 1 288 ? -12.701 -2.557 14.493 1.00 87.69 288 CYS A C 1
ATOM 2268 O O . CYS A 1 288 ? -12.136 -1.817 13.685 1.00 87.69 288 CYS A O 1
ATOM 2270 N N . ALA A 1 289 ? -12.017 -3.366 15.307 1.00 88.38 289 ALA A N 1
ATOM 2271 C CA . ALA A 1 289 ? -10.557 -3.536 15.280 1.00 88.38 289 ALA A CA 1
ATOM 2272 C C . ALA A 1 289 ? -10.061 -4.416 14.110 1.00 88.38 289 ALA A C 1
ATOM 2274 O O . ALA A 1 289 ? -8.896 -4.820 14.049 1.00 88.38 289 ALA A O 1
ATOM 2275 N N . GLY A 1 290 ? -10.949 -4.748 13.173 1.00 81.81 290 GLY A N 1
ATOM 2276 C CA . GLY A 1 290 ? -10.674 -5.677 12.093 1.00 81.81 290 GLY A CA 1
ATOM 2277 C C . GLY A 1 290 ? -11.732 -5.652 10.999 1.00 81.81 290 GLY A C 1
ATOM 2278 O O . GLY A 1 290 ? -12.711 -4.908 11.024 1.00 81.81 290 GLY A O 1
ATOM 2279 N N . TRP A 1 291 ? -11.522 -6.507 10.006 1.00 76.62 291 TRP A N 1
ATOM 2280 C CA . TRP A 1 291 ? -12.316 -6.525 8.779 1.00 76.62 291 TRP A CA 1
ATOM 2281 C C . TRP A 1 291 ? -13.642 -7.288 8.902 1.00 76.62 291 TRP A C 1
ATOM 2283 O O . TRP A 1 291 ? -14.341 -7.453 7.913 1.00 76.62 291 TRP A O 1
ATOM 2293 N N . GLN A 1 292 ? -14.016 -7.797 10.075 1.00 78.06 292 GLN A N 1
ATOM 2294 C CA . GLN A 1 292 ? -15.294 -8.491 10.245 1.00 78.06 292 GLN A CA 1
ATOM 2295 C C . GLN A 1 292 ? -16.311 -7.545 10.898 1.00 78.06 292 GLN A C 1
ATOM 2297 O O . GLN A 1 292 ? -16.097 -7.180 12.047 1.00 78.06 292 GLN A O 1
ATOM 2302 N N . PRO A 1 293 ? -17.424 -7.191 10.224 1.00 77.06 293 PRO A N 1
ATOM 2303 C CA . PRO A 1 293 ? -18.369 -6.169 10.704 1.00 77.06 293 PRO A CA 1
ATOM 2304 C C . PRO A 1 293 ? -19.088 -6.529 12.011 1.00 77.06 293 PRO A C 1
ATOM 2306 O O . PRO A 1 293 ? -19.742 -5.688 12.617 1.00 77.06 293 PRO A O 1
ATOM 2309 N N . THR A 1 294 ? -19.002 -7.788 12.439 1.00 82.56 294 THR A N 1
ATOM 2310 C CA . THR A 1 294 ? -19.670 -8.320 13.634 1.00 82.56 294 THR A CA 1
ATOM 2311 C C . THR A 1 294 ? -18.683 -8.934 14.629 1.00 82.56 294 THR A C 1
ATOM 2313 O O . THR A 1 294 ? -19.083 -9.726 15.480 1.00 82.56 294 THR A O 1
ATOM 2316 N N . ARG A 1 295 ? -17.380 -8.657 14.493 1.00 82.25 295 ARG A N 1
ATOM 2317 C CA . ARG A 1 295 ? -16.352 -9.097 15.447 1.00 82.25 295 ARG A CA 1
ATOM 2318 C C . ARG A 1 295 ? -15.476 -7.928 15.845 1.00 82.25 295 ARG A C 1
ATOM 2320 O O . ARG A 1 295 ? -15.353 -6.964 15.097 1.00 82.25 295 ARG A O 1
ATOM 2327 N N . ASP A 1 296 ? -14.871 -8.047 17.022 1.00 84.94 296 ASP A N 1
ATOM 2328 C CA . ASP A 1 296 ? -13.912 -7.072 17.541 1.00 84.94 296 ASP A CA 1
ATOM 2329 C C . ASP A 1 296 ? -14.477 -5.640 17.504 1.00 84.94 296 ASP A C 1
ATOM 2331 O O . ASP A 1 296 ? -13.787 -4.687 17.141 1.00 84.94 296 ASP A O 1
ATOM 2335 N N . ILE A 1 297 ? -15.774 -5.520 17.822 1.00 89.06 297 ILE A N 1
ATOM 2336 C CA . ILE A 1 297 ? -16.518 -4.259 17.844 1.00 89.06 297 ILE A CA 1
ATOM 2337 C C . ILE A 1 297 ? -15.947 -3.396 18.971 1.00 89.06 297 ILE A C 1
ATOM 2339 O O . ILE A 1 297 ? -15.826 -3.839 20.116 1.00 89.06 297 ILE A O 1
ATOM 2343 N N . LEU A 1 298 ? -15.556 -2.180 18.609 1.00 89.69 298 LEU A N 1
ATOM 2344 C CA . LEU A 1 298 ? -15.047 -1.140 19.499 1.00 89.69 298 LEU A CA 1
ATOM 2345 C C . LEU A 1 298 ? -16.137 -0.120 19.843 1.00 89.69 298 LEU A C 1
ATOM 2347 O O . LEU A 1 298 ? -16.076 0.477 20.912 1.00 89.69 298 LEU A O 1
ATOM 2351 N N . TRP A 1 299 ? -17.091 0.077 18.931 1.00 88.94 299 TRP A N 1
ATOM 2352 C CA . TRP A 1 299 ? -18.252 0.955 19.075 1.00 88.94 299 TRP A CA 1
ATOM 2353 C C . TRP A 1 299 ? -19.346 0.537 18.080 1.00 88.94 299 TRP A C 1
ATOM 2355 O O . TRP A 1 299 ? -19.016 0.110 16.965 1.00 88.94 299 TRP A O 1
ATOM 2365 N N . SER A 1 300 ? -20.613 0.660 18.474 1.00 85.38 300 SER A N 1
ATOM 2366 C CA . SER A 1 300 ? -21.794 0.434 17.633 1.00 85.38 300 SER A CA 1
ATOM 2367 C C . SER A 1 300 ? -22.724 1.648 17.678 1.00 85.38 300 SER A C 1
ATOM 2369 O O . SER A 1 300 ? -22.878 2.268 18.726 1.00 85.38 300 SER A O 1
ATOM 2371 N N . ASP A 1 301 ? -23.403 1.954 16.572 1.00 72.75 301 ASP A N 1
ATOM 2372 C CA . ASP A 1 301 ? -24.446 2.995 16.537 1.00 72.75 301 ASP A CA 1
ATOM 2373 C C . ASP A 1 301 ? -25.629 2.667 17.474 1.00 72.75 301 ASP A C 1
ATOM 2375 O O . ASP A 1 301 ? -26.269 3.561 18.028 1.00 72.75 301 ASP A O 1
ATOM 2379 N N . ASP A 1 302 ? -25.876 1.375 17.727 1.00 68.50 302 ASP A N 1
ATOM 2380 C CA . ASP A 1 302 ? -26.886 0.925 18.693 1.00 68.50 302 ASP A CA 1
ATOM 2381 C C . ASP A 1 302 ? -26.542 1.313 20.148 1.00 68.50 302 ASP A C 1
ATOM 2383 O O . ASP A 1 302 ? -27.451 1.388 20.972 1.00 68.50 302 ASP A O 1
ATOM 2387 N N . ASP A 1 303 ? -25.278 1.639 20.467 1.00 62.47 303 ASP A N 1
ATOM 2388 C CA . ASP A 1 303 ? -24.856 2.076 21.813 1.00 62.47 303 ASP A CA 1
ATOM 2389 C C . ASP A 1 303 ? -25.436 3.461 22.201 1.00 62.47 303 ASP A C 1
ATOM 2391 O O . ASP A 1 303 ? -25.278 3.905 23.338 1.00 62.47 303 ASP A O 1
ATOM 2395 N N . HIS A 1 304 ? -26.101 4.162 21.270 1.00 50.12 304 HIS A N 1
ATOM 2396 C CA . HIS A 1 304 ? -26.739 5.471 21.480 1.00 50.12 304 HIS A CA 1
ATOM 2397 C C . HIS A 1 304 ? -28.270 5.426 21.622 1.00 50.12 304 HIS A C 1
ATOM 2399 O O . HIS A 1 304 ? -28.897 6.486 21.683 1.00 50.12 304 HIS A O 1
ATOM 2405 N N . ARG A 1 305 ? -28.893 4.238 21.633 1.00 40.06 305 ARG A N 1
ATOM 2406 C CA . ARG A 1 305 ? -30.362 4.096 21.700 1.00 40.06 305 ARG A CA 1
ATOM 2407 C C . ARG A 1 305 ? -30.951 3.913 23.105 1.00 40.06 305 ARG A C 1
ATOM 2409 O O . ARG A 1 305 ? -32.166 3.743 23.190 1.00 40.06 305 ARG A O 1
ATOM 2416 N N . ASP A 1 306 ? -30.139 4.033 24.155 1.00 36.69 306 ASP A N 1
ATOM 2417 C CA . ASP A 1 306 ? -30.577 4.005 25.562 1.00 36.69 306 ASP A CA 1
ATOM 2418 C C . ASP A 1 306 ? -30.460 5.380 26.244 1.00 36.69 306 ASP A C 1
ATOM 2420 O O . ASP A 1 306 ? -29.379 6.011 26.156 1.00 36.69 306 ASP A O 1
#